Protein 7WCF (pdb70)

Sequence (318 aa):
NLYFQSNAMKHCPITYEKISDQENYSQRGLHLLSPQLKNLSPLDLSADEQRQEAIARVGKMVQGVQKKLSAKLKIKEGCFEIVDQYGQYILKPQSDIYPELPENEAITMTLAKTIGLEVPVHGLVYSKDNSLTYFIKRFDRIGHNKKLALEDFAQLSGEDRHTKYKSSMEKVIAVIEQFCTFPKIEFVKLFKLTLFNFLVGNEEMHLKNFSLITKDRKISISPAYDLLNSTIAQKNTKEELALPLKGKKNNLTKSDFLKYFAIEKLGLNQNVIDGIVQEFHQVIPKWQELIGFSFLSQEMQEKYLELLEQRCKRLNFF

Organism: Legionella pneumophila subsp. pneumophila (strain Philadelphia 1 / ATCC 33152 / DSM 7513) (NCBI:txid272624)

InterPro domains:
  IPR012893 HipA-like, C-terminal [PF07804] (53-277)
  IPR052028 HipA Serine/Threonine-Protein Kinase [PTHR37419] (45-301)

B-factor: mean 23.93, std 8.34, range [12.13, 59.42]

Radius of gyration: 19.64 Å; Cα contacts (8 Å, |Δi|>4): 550; chains: 1; bounding box: 42×46×51 Å

CATH classification: 1.10.1070.20

Solvent-accessible surface area: 15778 Å² total

Structure (mmCIF, N/CA/C/O backbone):
data_7WCF
#
_entry.id   7WCF
#
_cell.length_a   39.989
_cell.length_b   85.403
_cell.length_c   92.557
_cell.angle_alpha   90.000
_cell.angle_beta   90.000
_cell.angle_gamma   90.000
#
_symmetry.space_group_name_H-M   'P 21 21 21'
#
loop_
_entity.id
_entity.type
_entity.pdbx_description
1 polymer 'HipA_C domain-containing protein'
2 non-polymer 'PHOSPHOMETHYLPHOSPHONIC ACID ADENYLATE ESTER'
3 non-polymer 'MAGNESIUM ION'
4 water water
#
loop_
_atom_site.group_PDB
_atom_site.id
_atom_site.type_symbol
_atom_site.label_atom_id
_atom_site.label_alt_id
_atom_site.label_comp_id
_atom_site.label_asym_id
_atom_site.label_entity_id
_atom_site.label_seq_id
_atom_site.pdbx_PDB_ins_code
_atom_site.Cartn_x
_atom_site.Cartn_y
_atom_site.Cartn_z
_atom_site.occupancy
_atom_site.B_iso_or_equiv
_atom_site.auth_seq_id
_atom_site.auth_comp_id
_atom_site.auth_asym_id
_atom_site.auth_atom_id
_atom_site.pdbx_PDB_model_num
ATOM 1 N N . ASN A 1 1 ? 31.478 9.020 -39.082 1.00 49.91 -7 ASN A N 1
ATOM 2 C CA . ASN A 1 1 ? 31.045 9.235 -37.705 1.00 47.69 -7 ASN A CA 1
ATOM 3 C C . ASN A 1 1 ? 29.771 10.074 -37.644 1.00 43.97 -7 ASN A C 1
ATOM 4 O O . ASN A 1 1 ? 29.168 10.229 -36.580 1.00 41.38 -7 ASN A O 1
ATOM 9 N N . LEU A 1 2 ? 29.360 10.624 -38.790 1.00 37.46 -6 LEU A N 1
ATOM 10 C CA . LEU A 1 2 ? 28.181 11.480 -38.853 1.00 35.08 -6 LEU A CA 1
ATOM 11 C C . LEU A 1 2 ? 26.949 10.779 -39.404 1.00 34.02 -6 LEU A C 1
ATOM 12 O O . LEU A 1 2 ? 25.836 11.280 -39.203 1.00 29.56 -6 LEU A O 1
ATOM 17 N N . TYR A 1 3 ? 27.128 9.656 -40.107 1.00 36.16 -5 TYR A N 1
ATOM 18 C CA . TYR A 1 3 ? 26.021 8.792 -40.548 1.00 34.89 -5 TYR A CA 1
ATOM 19 C C . TYR A 1 3 ? 24.961 9.547 -41.348 1.00 35.35 -5 TYR A C 1
ATOM 20 O O . TYR A 1 3 ? 23.761 9.340 -41.169 1.00 36.08 -5 TYR A O 1
ATOM 29 N N . PHE A 1 4 ? 25.406 10.424 -42.245 1.00 31.35 -4 PHE A N 1
ATOM 30 C CA . PHE A 1 4 ? 24.503 11.216 -43.073 1.00 34.49 -4 PHE A CA 1
ATOM 31 C C . PHE A 1 4 ? 24.321 10.623 -44.467 1.00 33.61 -4 PHE A C 1
ATOM 32 O O . PHE A 1 4 ? 23.187 10.481 -44.933 1.00 30.17 -4 PHE A O 1
ATOM 40 N N . GLN A 1 5 ? 25.415 10.281 -45.154 1.00 29.90 -3 GLN A N 1
ATOM 41 C CA . GLN A 1 5 ? 25.320 9.585 -46.436 1.00 32.07 -3 GLN A CA 1
ATOM 42 C C . GLN A 1 5 ? 25.980 8.213 -46.384 1.00 31.72 -3 GLN A C 1
ATOM 43 O O . GLN A 1 5 ? 26.755 7.840 -47.274 1.00 31.28 -3 GLN A O 1
ATOM 49 N N . SER A 1 6 ? 25.663 7.458 -45.335 1.00 31.55 -2 SER A N 1
ATOM 50 C CA . SER A 1 6 ? 26.148 6.097 -45.163 1.00 30.99 -2 SER A CA 1
ATOM 51 C C . SER A 1 6 ? 25.290 5.433 -44.095 1.00 30.90 -2 SER A C 1
ATOM 52 O O . SER A 1 6 ? 24.569 6.127 -43.367 1.00 29.47 -2 SER A O 1
ATOM 55 N N . ASN A 1 7 ? 25.350 4.100 -44.006 1.00 30.52 -1 ASN A N 1
ATOM 56 C CA . ASN A 1 7 ? 24.527 3.340 -43.066 1.00 32.62 -1 ASN A CA 1
ATOM 57 C C . ASN A 1 7 ? 24.599 3.932 -41.667 1.00 33.17 -1 ASN A C 1
ATOM 58 O O . ASN A 1 7 ? 25.677 4.280 -41.175 1.00 29.99 -1 ASN A O 1
ATOM 63 N N . ALA A 1 8 ? 23.438 4.031 -41.023 1.00 28.53 0 ALA A N 1
ATOM 64 C CA . ALA A 1 8 ? 23.416 4.404 -39.621 1.00 30.22 0 ALA A CA 1
ATOM 65 C C . ALA A 1 8 ? 24.188 3.370 -38.809 1.00 29.00 0 ALA A C 1
ATOM 66 O O . ALA A 1 8 ? 24.411 2.236 -39.246 1.00 27.27 0 ALA A O 1
ATOM 68 N N . MET A 1 9 ? 24.615 3.789 -37.622 1.00 27.46 1 MET A N 1
ATOM 69 C CA . MET A 1 9 ? 25.313 2.896 -36.708 1.00 26.78 1 MET A CA 1
ATOM 70 C C . MET A 1 9 ? 24.514 1.612 -36.507 1.00 25.48 1 MET A C 1
ATOM 71 O O . MET A 1 9 ? 23.315 1.647 -36.214 1.00 24.65 1 MET A O 1
ATOM 76 N N . LYS A 1 10 ? 25.177 0.478 -36.702 1.00 21.49 2 LYS A N 1
ATOM 77 C CA . LYS A 1 10 ? 24.524 -0.817 -36.565 1.00 22.66 2 LYS A CA 1
ATOM 78 C C . LYS A 1 10 ? 24.734 -1.369 -35.169 1.00 21.76 2 LYS A C 1
ATOM 79 O O . LYS A 1 10 ? 25.766 -1.134 -34.540 1.00 20.84 2 LYS A O 1
ATOM 85 N N . HIS A 1 11 ? 23.748 -2.128 -34.698 1.00 19.12 3 HIS A N 1
ATOM 86 C CA . HIS A 1 11 ? 23.786 -2.729 -33.376 1.00 18.65 3 HIS A CA 1
ATOM 87 C C . HIS A 1 11 ? 23.624 -4.245 -33.446 1.00 17.43 3 HIS A C 1
ATOM 88 O O . HIS A 1 11 ? 22.927 -4.782 -34.309 1.00 18.71 3 HIS A O 1
ATOM 95 N N . CYS A 1 12 ? 24.271 -4.933 -32.508 1.00 18.75 4 CYS A N 1
ATOM 96 C CA . CYS A 1 12 ? 24.280 -6.397 -32.522 1.00 17.02 4 CYS A CA 1
ATOM 97 C C . CYS A 1 12 ? 22.913 -6.965 -32.136 1.00 15.31 4 CYS A C 1
ATOM 98 O O . CYS A 1 12 ? 22.337 -6.549 -31.125 1.00 15.93 4 CYS A O 1
ATOM 101 N N . PRO A 1 13 ? 22.381 -7.939 -32.885 1.00 15.22 5 PRO A N 1
ATOM 102 C CA . PRO A 1 13 ? 21.093 -8.555 -32.510 1.00 15.97 5 PRO A CA 1
ATOM 103 C C . PRO A 1 13 ? 21.137 -9.402 -31.244 1.00 17.00 5 PRO A C 1
ATOM 104 O O . PRO A 1 13 ? 20.090 -9.958 -30.866 1.00 17.41 5 PRO A O 1
ATOM 108 N N . ILE A 1 14 ? 22.287 -9.532 -30.583 1.00 15.91 6 ILE A N 1
ATOM 109 C CA . ILE A 1 14 ? 22.402 -10.212 -29.301 1.00 15.82 6 ILE A CA 1
ATOM 110 C C . ILE A 1 14 ? 22.680 -9.232 -28.172 1.00 17.81 6 ILE A C 1
ATOM 111 O O . ILE A 1 14 ? 21.950 -9.199 -27.182 1.00 19.61 6 ILE A O 1
ATOM 116 N N . THR A 1 15 ? 23.726 -8.408 -28.307 1.00 16.78 7 THR A N 1
ATOM 117 C CA . THR A 1 15 ? 24.103 -7.512 -27.215 1.00 17.25 7 THR A CA 1
ATOM 118 C C . THR A 1 15 ? 23.691 -6.061 -27.413 1.00 17.94 7 THR A C 1
ATOM 119 O O . THR A 1 15 ? 23.823 -5.281 -26.469 1.00 18.75 7 THR A O 1
ATOM 123 N N . TYR A 1 16 ? 23.256 -5.665 -28.611 1.00 17.08 8 TYR A N 1
ATOM 124 C CA . TYR A 1 16 ? 22.942 -4.274 -28.961 1.00 16.51 8 TYR A CA 1
ATOM 125 C C . TYR A 1 16 ? 24.158 -3.349 -28.999 1.00 18.87 8 TYR A C 1
ATOM 126 O O . TYR A 1 16 ? 23.994 -2.132 -29.153 1.00 19.98 8 TYR A O 1
ATOM 135 N N . GLU A 1 17 ? 25.372 -3.882 -28.896 1.00 18.06 9 GLU A N 1
ATOM 136 C CA . GLU A 1 17 ? 26.537 -3.018 -29.000 1.00 17.75 9 GLU A CA 1
ATOM 137 C C . GLU A 1 17 ? 26.794 -2.658 -30.463 1.00 18.71 9 GLU A C 1
ATOM 138 O O . GLU A 1 17 ? 26.291 -3.296 -31.390 1.00 17.37 9 GLU A O 1
ATOM 144 N N . LYS A 1 18 ? 27.620 -1.636 -30.658 1.00 17.71 10 LYS A N 1
ATOM 145 C CA . LYS A 1 18 ? 27.949 -1.181 -32.003 1.00 20.18 10 LYS A CA 1
ATOM 146 C C . LYS A 1 18 ? 28.730 -2.256 -32.762 1.00 20.03 10 LYS A C 1
ATOM 147 O O . LYS A 1 18 ? 29.679 -2.845 -32.230 1.00 18.99 10 LYS A O 1
ATOM 153 N N . ILE A 1 19 ? 28.313 -2.533 -34.002 1.00 18.77 11 ILE A N 1
ATOM 154 C CA . ILE A 1 19 ? 29.017 -3.443 -34.899 1.00 18.67 11 ILE A CA 1
ATOM 155 C C . ILE A 1 19 ? 29.250 -2.760 -36.241 1.00 21.22 11 ILE A C 1
ATOM 156 O O . ILE A 1 19 ? 28.620 -1.754 -36.571 1.00 20.96 11 ILE A O 1
ATOM 161 N N . SER A 1 20 ? 30.166 -3.332 -37.016 1.00 21.67 12 SER A N 1
ATOM 162 C CA . SER A 1 20 ? 30.542 -2.756 -38.296 1.00 20.96 12 SER A CA 1
ATOM 163 C C . SER A 1 20 ? 29.627 -3.267 -39.410 1.00 25.68 12 SER A C 1
ATOM 164 O O . SER A 1 20 ? 28.849 -4.206 -39.235 1.00 23.81 12 SER A O 1
ATOM 167 N N . ASP A 1 21 ? 29.739 -2.632 -40.582 1.00 28.60 13 ASP A N 1
ATOM 168 C CA . ASP A 1 21 ? 28.900 -3.011 -41.715 1.00 31.07 13 ASP A CA 1
ATOM 169 C C . ASP A 1 21 ? 29.161 -4.444 -42.159 1.00 29.52 13 ASP A C 1
ATOM 170 O O . ASP A 1 21 ? 28.252 -5.115 -42.660 1.00 33.83 13 ASP A O 1
ATOM 175 N N . GLN A 1 22 ? 30.386 -4.933 -41.978 1.00 28.99 14 GLN A N 1
ATOM 176 C CA . GLN A 1 22 ? 30.742 -6.280 -42.400 1.00 31.28 14 GLN A CA 1
ATOM 177 C C . GLN A 1 22 ? 30.350 -7.350 -41.388 1.00 30.23 14 GLN A C 1
ATOM 178 O O . GLN A 1 22 ? 30.485 -8.541 -41.686 1.00 34.07 14 GLN A O 1
ATOM 184 N N . GLU A 1 23 ? 29.870 -6.964 -40.211 1.00 27.06 15 GLU A N 1
ATOM 185 C CA . GLU A 1 23 ? 29.471 -7.912 -39.181 1.00 25.94 15 GLU A CA 1
ATOM 186 C C . GLU A 1 23 ? 27.955 -8.038 -39.149 1.00 22.96 15 GLU A C 1
ATOM 187 O O . GLU A 1 23 ? 27.231 -7.055 -39.350 1.00 24.94 15 GLU A O 1
ATOM 193 N N . ASN A 1 24 ? 27.482 -9.251 -38.875 1.00 23.56 16 ASN A N 1
ATOM 194 C CA . ASN A 1 24 ? 26.077 -9.462 -38.565 1.00 23.38 16 ASN A CA 1
ATOM 195 C C . ASN A 1 24 ? 25.815 -9.549 -37.070 1.00 20.69 16 ASN A C 1
ATOM 196 O O . ASN A 1 24 ? 24.717 -9.194 -36.626 1.00 20.99 16 ASN A O 1
ATOM 201 N N . TYR A 1 25 ? 26.799 -10.006 -36.298 1.00 20.62 17 TYR A N 1
ATOM 202 C CA . TYR A 1 25 ? 26.721 -10.082 -34.846 1.00 17.68 17 TYR A CA 1
ATOM 203 C C . TYR A 1 25 ? 28.062 -9.654 -34.274 1.00 20.18 17 TYR A C 1
ATOM 204 O O . TYR A 1 25 ? 29.098 -9.754 -34.937 1.00 20.84 17 TYR A O 1
ATOM 213 N N . SER A 1 26 ? 28.040 -9.193 -33.026 1.00 17.43 18 SER A N 1
ATOM 214 C CA . SER A 1 26 ? 29.269 -8.884 -32.309 1.00 17.83 18 SER A CA 1
ATOM 215 C C . SER A 1 26 ? 29.944 -10.167 -31.846 1.00 18.37 18 SER A C 1
ATOM 216 O O . SER A 1 26 ? 29.294 -11.184 -31.600 1.00 18.42 18 SER A O 1
ATOM 219 N N . GLN A 1 27 ? 31.270 -10.114 -31.728 1.00 19.50 19 GLN A N 1
ATOM 220 C CA . GLN A 1 27 ? 31.982 -11.264 -31.185 1.00 19.09 19 GLN A CA 1
ATOM 221 C C . GLN A 1 27 ? 31.518 -11.563 -29.766 1.00 18.59 19 GLN A C 1
ATOM 222 O O . GLN A 1 27 ? 31.346 -12.731 -29.391 1.00 19.10 19 GLN A O 1
ATOM 228 N N . ARG A 1 28 ? 31.299 -10.522 -28.965 1.00 17.32 20 ARG A N 1
ATOM 229 C CA . ARG A 1 28 ? 30.840 -10.734 -27.596 1.00 20.84 20 ARG A CA 1
ATOM 230 C C . ARG A 1 28 ? 29.506 -11.471 -27.581 1.00 19.27 20 ARG A C 1
ATOM 231 O O . ARG A 1 28 ? 29.304 -12.397 -26.784 1.00 19.09 20 ARG A O 1
ATOM 239 N N . GLY A 1 29 ? 28.588 -11.089 -28.470 1.00 17.71 21 GLY A N 1
ATOM 240 C CA . GLY A 1 29 ? 27.297 -11.760 -28.514 1.00 17.70 21 GLY A CA 1
ATOM 241 C C . GLY A 1 29 ? 27.401 -13.200 -28.972 1.00 18.09 21 GLY A C 1
ATOM 242 O O . GLY A 1 29 ? 26.790 -14.094 -28.378 1.00 19.59 21 GLY A O 1
ATOM 243 N N . LEU A 1 30 ? 28.183 -13.452 -30.025 1.00 18.43 22 LEU A N 1
ATOM 244 C CA . LEU A 1 30 ? 28.371 -14.823 -30.487 1.00 18.49 22 LEU A CA 1
ATOM 245 C C . LEU A 1 30 ? 28.962 -15.695 -29.386 1.00 19.18 22 LEU A C 1
ATOM 246 O O . LEU A 1 30 ? 28.591 -16.865 -29.239 1.00 19.92 22 LEU A O 1
ATOM 251 N N . HIS A 1 31 ? 29.873 -15.139 -28.591 1.00 19.04 23 HIS A N 1
ATOM 252 C CA . HIS A 1 31 ? 30.534 -15.930 -27.566 1.00 21.05 23 HIS A CA 1
ATOM 253 C C . HIS A 1 31 ? 29.657 -16.183 -26.350 1.00 22.72 23 HIS A C 1
ATOM 254 O O . HIS A 1 31 ? 29.984 -17.068 -25.548 1.00 22.03 23 HIS A O 1
ATOM 261 N N . LEU A 1 32 ? 28.557 -15.437 -26.188 1.00 20.50 24 LEU A N 1
ATOM 262 C CA . LEU A 1 32 ? 27.566 -15.812 -25.183 1.00 20.27 24 LEU A CA 1
ATOM 263 C C . LEU A 1 32 ? 26.930 -17.151 -25.513 1.00 20.94 24 LEU A C 1
ATOM 264 O O . LEU A 1 32 ? 26.515 -17.883 -24.608 1.00 22.61 24 LEU A O 1
ATOM 269 N N . LEU A 1 33 ? 26.829 -17.483 -26.795 1.00 20.23 25 LEU A N 1
ATOM 270 C CA . LEU A 1 33 ? 26.306 -18.789 -27.176 1.00 22.85 25 LEU A CA 1
ATOM 271 C C . LEU A 1 33 ? 27.370 -19.867 -27.007 1.00 24.00 25 LEU A C 1
ATOM 272 O O . LEU A 1 33 ? 27.117 -20.899 -26.372 1.00 24.34 25 LEU A O 1
ATOM 277 N N . SER A 1 34 ? 28.576 -19.631 -27.550 1.00 22.72 26 SER A N 1
ATOM 278 C CA . SER A 1 34 ? 29.694 -20.540 -27.341 1.00 24.77 26 SER A CA 1
ATOM 279 C C . SER A 1 34 ? 30.976 -19.776 -27.610 1.00 25.74 26 SER A C 1
ATOM 280 O O . SER A 1 34 ? 31.039 -19.032 -28.598 1.00 23.43 26 SER A O 1
ATOM 283 N N . PRO A 1 35 ? 32.013 -19.944 -26.782 1.00 24.64 27 PRO A N 1
ATOM 284 C CA . PRO A 1 35 ? 33.314 -19.326 -27.097 1.00 28.81 27 PRO A CA 1
ATOM 285 C C . PRO A 1 35 ? 33.867 -19.686 -28.473 1.00 27.33 27 PRO A C 1
ATOM 286 O O . PRO A 1 35 ? 34.677 -18.921 -29.014 1.00 26.73 27 PRO A O 1
ATOM 290 N N . GLN A 1 36 ? 33.464 -20.812 -29.063 1.00 26.10 28 GLN A N 1
ATOM 291 C CA . GLN A 1 36 ? 33.973 -21.221 -30.365 1.00 28.58 28 GLN A CA 1
ATOM 292 C C . GLN A 1 36 ? 33.020 -20.906 -31.513 1.00 29.23 28 GLN A C 1
ATOM 293 O O . GLN A 1 36 ? 33.305 -21.269 -32.659 1.00 29.15 28 GLN A O 1
ATOM 299 N N . LEU A 1 37 ? 31.903 -20.237 -31.244 1.00 26.12 29 LEU A N 1
ATOM 300 C CA . LEU A 1 37 ? 30.978 -19.870 -32.313 1.00 27.31 29 LEU A CA 1
ATOM 301 C C . LEU A 1 37 ? 31.577 -18.740 -33.140 1.00 25.71 29 LEU A C 1
ATOM 302 O O . LEU A 1 37 ? 31.890 -17.674 -32.604 1.00 27.25 29 LEU A O 1
ATOM 307 N N . LYS A 1 38 ? 31.723 -18.967 -34.443 1.00 30.95 30 LYS A N 1
ATOM 308 C CA . LYS A 1 38 ? 32.308 -17.972 -35.336 1.00 33.58 30 LYS A CA 1
ATOM 309 C C . LYS A 1 38 ? 31.272 -17.071 -35.980 1.00 33.54 30 LYS A C 1
ATOM 310 O O . LYS A 1 38 ? 31.581 -15.919 -36.307 1.00 33.16 30 LYS A O 1
ATOM 316 N N . ASN A 1 39 ? 30.066 -17.580 -36.195 1.00 31.41 31 ASN A N 1
ATOM 317 C CA . ASN A 1 39 ? 29.017 -16.853 -36.888 1.00 33.39 31 ASN A CA 1
ATOM 318 C C . ASN A 1 39 ? 27.715 -17.578 -36.607 1.00 31.77 31 ASN A C 1
ATOM 319 O O . ASN A 1 39 ? 27.706 -18.682 -36.061 1.00 31.10 31 ASN A O 1
ATOM 324 N N . LEU A 1 40 ? 26.612 -16.936 -36.973 1.00 28.95 32 LEU A N 1
ATOM 325 C CA . LEU A 1 40 ? 25.278 -17.513 -36.841 1.00 28.18 32 LEU A CA 1
ATOM 326 C C . LEU A 1 40 ? 24.592 -17.339 -38.190 1.00 31.33 32 LEU A C 1
ATOM 327 O O . LEU A 1 40 ? 24.168 -16.230 -38.532 1.00 30.55 32 LEU A O 1
ATOM 332 N N . SER A 1 41 ? 24.490 -18.427 -38.950 1.00 26.38 33 SER A N 1
ATOM 333 C CA . SER A 1 41 ? 23.861 -18.378 -40.258 1.00 27.42 33 SER A CA 1
ATOM 334 C C . SER A 1 41 ? 22.355 -18.163 -40.112 1.00 27.64 33 SER A C 1
ATOM 335 O O . SER A 1 41 ? 21.758 -18.566 -39.112 1.00 24.47 33 SER A O 1
ATOM 338 N N . PRO A 1 42 ? 21.715 -17.532 -41.096 1.00 25.09 34 PRO A N 1
ATOM 339 C CA . PRO A 1 42 ? 20.257 -17.374 -41.033 1.00 24.76 34 PRO A CA 1
ATOM 340 C C . PRO A 1 42 ? 19.550 -18.721 -41.062 1.00 26.13 34 PRO A C 1
ATOM 341 O O . PRO A 1 42 ? 20.033 -19.692 -41.646 1.00 25.24 34 PRO A O 1
ATOM 345 N N . LEU A 1 43 ? 18.384 -18.769 -40.422 1.00 25.22 35 LEU A N 1
ATOM 346 C CA . LEU A 1 43 ? 17.543 -19.954 -40.507 1.00 24.02 35 LEU A CA 1
ATOM 347 C C . LEU A 1 43 ? 17.101 -20.151 -41.953 1.00 27.20 35 LEU A C 1
ATOM 348 O O . LEU A 1 43 ? 16.733 -19.191 -42.634 1.00 28.34 35 LEU A O 1
ATOM 353 N N . ASP A 1 44 ? 17.143 -21.398 -42.426 1.00 30.21 36 ASP A N 1
ATOM 354 C CA . ASP A 1 44 ? 16.825 -21.668 -43.825 1.00 32.25 36 ASP A CA 1
ATOM 355 C C . ASP A 1 44 ? 15.329 -21.869 -44.033 1.00 32.99 36 ASP A C 1
ATOM 356 O O . ASP A 1 44 ? 14.909 -22.638 -44.904 1.00 35.19 36 ASP A O 1
ATOM 361 N N . LEU A 1 45 ? 14.520 -21.177 -43.237 1.00 28.11 37 LEU A N 1
ATOM 362 C CA . LEU A 1 45 ? 13.074 -21.255 -43.324 1.00 26.82 37 LEU A CA 1
ATOM 363 C C . LEU A 1 45 ? 12.538 -19.843 -43.210 1.00 26.26 37 LEU A C 1
ATOM 364 O O . LEU A 1 45 ? 13.084 -19.032 -42.456 1.00 24.71 37 LEU A O 1
ATOM 369 N N . SER A 1 46 ? 11.487 -19.547 -43.967 1.00 24.76 38 SER A N 1
ATOM 370 C CA . SER A 1 46 ? 10.797 -18.283 -43.805 1.00 25.98 38 SER A CA 1
ATOM 371 C C . SER A 1 46 ? 10.005 -18.305 -42.499 1.00 23.70 38 SER A C 1
ATOM 372 O O . SER A 1 46 ? 9.848 -19.349 -41.859 1.00 23.33 38 SER A O 1
ATOM 375 N N . ALA A 1 47 ? 9.499 -17.131 -42.105 1.00 23.60 39 ALA A N 1
ATOM 376 C CA . ALA A 1 47 ? 8.661 -17.063 -40.912 1.00 23.72 39 ALA A CA 1
ATOM 377 C C . ALA A 1 47 ? 7.462 -17.995 -41.031 1.00 24.86 39 ALA A C 1
ATOM 378 O O . ALA A 1 47 ? 7.127 -18.720 -40.085 1.00 23.49 39 ALA A O 1
ATOM 380 N N . ASP A 1 48 ? 6.799 -17.993 -42.192 1.00 25.27 40 ASP A N 1
ATOM 381 C CA . ASP A 1 48 ? 5.646 -18.863 -42.378 1.00 26.80 40 ASP A CA 1
ATOM 382 C C . ASP A 1 48 ? 6.041 -20.331 -42.265 1.00 25.45 40 ASP A C 1
ATOM 383 O O . ASP A 1 48 ? 5.319 -21.132 -41.655 1.00 25.04 40 ASP A O 1
ATOM 388 N N . GLU A 1 49 ? 7.196 -20.699 -42.832 1.00 25.49 41 GLU A N 1
ATOM 389 C CA . GLU A 1 49 ? 7.660 -22.080 -42.742 1.00 23.07 41 GLU A CA 1
ATOM 390 C C . GLU A 1 49 ? 8.014 -22.457 -41.307 1.00 24.69 41 GLU A C 1
ATOM 391 O O . GLU A 1 49 ? 7.805 -23.602 -40.892 1.00 22.22 41 GLU A O 1
ATOM 397 N N . GLN A 1 50 ? 8.551 -21.511 -40.534 1.00 22.47 42 GLN A N 1
ATOM 398 C CA . GLN A 1 50 ? 8.847 -21.809 -39.136 1.00 22.61 42 GLN A CA 1
ATOM 399 C C . GLN A 1 50 ? 7.567 -22.049 -38.350 1.00 21.25 42 GLN A C 1
ATOM 400 O O . GLN A 1 50 ? 7.508 -22.950 -37.505 1.00 20.63 42 GLN A O 1
ATOM 406 N N . ARG A 1 51 ? 6.531 -21.260 -38.627 1.00 21.36 43 ARG A N 1
ATOM 407 C CA . ARG A 1 51 ? 5.258 -21.440 -37.943 1.00 22.71 43 ARG A CA 1
ATOM 408 C C . ARG A 1 51 ? 4.623 -22.774 -38.309 1.00 23.43 43 ARG A C 1
ATOM 409 O O . ARG A 1 51 ? 4.018 -23.432 -37.457 1.00 22.34 43 ARG A O 1
ATOM 417 N N . GLN A 1 52 ? 4.753 -23.191 -39.574 1.00 24.28 44 GLN A N 1
ATOM 418 C CA . GLN A 1 52 ? 4.214 -24.484 -39.982 1.00 24.39 44 GLN A CA 1
ATOM 419 C C . GLN A 1 52 ? 4.956 -25.631 -39.317 1.00 24.68 44 GLN A C 1
ATOM 420 O O . GLN A 1 52 ? 4.337 -26.620 -38.909 1.00 24.95 44 GLN A O 1
ATOM 426 N N . GLU A 1 53 ? 6.284 -25.528 -39.212 1.00 25.18 45 GLU A N 1
ATOM 427 C CA . GLU A 1 53 ? 7.046 -26.547 -38.499 1.00 24.76 45 GLU A CA 1
ATOM 428 C C . GLU A 1 53 ? 6.667 -26.593 -37.026 1.00 22.61 45 GLU A C 1
ATOM 429 O O . GLU A 1 53 ? 6.602 -27.673 -36.434 1.00 23.51 45 GLU A O 1
ATOM 435 N N . ALA A 1 54 ? 6.423 -25.428 -36.422 1.00 21.07 46 ALA A N 1
ATOM 436 C CA . ALA A 1 54 ? 5.972 -25.391 -35.032 1.00 22.20 46 ALA A CA 1
ATOM 437 C C . ALA A 1 54 ? 4.682 -26.179 -34.852 1.00 24.61 46 ALA A C 1
ATOM 438 O O . ALA A 1 54 ? 4.549 -26.962 -33.904 1.00 24.36 46 ALA A O 1
ATOM 440 N N . ILE A 1 55 ? 3.720 -25.985 -35.759 1.00 24.17 47 ILE A N 1
ATOM 441 C CA . ILE A 1 55 ? 2.454 -26.712 -35.677 1.00 25.85 47 ILE A CA 1
ATOM 442 C C . ILE A 1 55 ? 2.685 -28.211 -35.822 1.00 27.46 47 ILE A C 1
ATOM 443 O O . ILE A 1 55 ? 2.108 -29.020 -35.083 1.00 28.58 47 ILE A O 1
ATOM 448 N N . ALA A 1 56 ? 3.560 -28.603 -36.754 1.00 27.62 48 ALA A N 1
ATOM 449 C CA . ALA A 1 56 ? 3.797 -30.020 -37.004 1.00 28.54 48 ALA A CA 1
ATOM 450 C C . ALA A 1 56 ? 4.496 -30.706 -35.836 1.00 28.66 48 ALA A C 1
ATOM 451 O O . ALA A 1 56 ? 4.291 -31.904 -35.615 1.00 29.68 48 ALA A O 1
ATOM 453 N N . ARG A 1 57 ? 5.312 -29.976 -35.075 1.00 25.73 49 ARG A N 1
ATOM 454 C CA . ARG A 1 57 ? 6.181 -30.599 -34.084 1.00 25.52 49 ARG A CA 1
ATOM 455 C C . ARG A 1 57 ? 5.697 -30.457 -32.647 1.00 26.03 49 ARG A C 1
ATOM 456 O O . ARG A 1 57 ? 6.279 -31.096 -31.764 1.00 26.45 49 ARG A O 1
ATOM 464 N N . VAL A 1 58 ? 4.646 -29.668 -32.401 1.00 25.72 50 VAL A N 1
ATOM 465 C CA . VAL A 1 58 ? 4.251 -29.307 -31.036 1.00 27.30 50 VAL A CA 1
ATOM 466 C C . VAL A 1 58 ? 4.056 -30.538 -30.154 1.00 29.08 50 VAL A C 1
ATOM 467 O O . VAL A 1 58 ? 4.529 -30.585 -29.010 1.00 27.96 50 VAL A O 1
ATOM 471 N N . GLY A 1 59 ? 3.382 -31.566 -30.674 1.00 30.92 51 GLY A N 1
ATOM 472 C CA . GLY A 1 59 ? 3.101 -32.739 -29.867 1.00 28.58 51 GLY A CA 1
ATOM 473 C C . GLY A 1 59 ? 4.317 -33.572 -29.526 1.00 28.87 51 GLY A C 1
ATOM 474 O O . GLY A 1 59 ? 4.235 -34.428 -28.638 1.00 29.53 51 GLY A O 1
ATOM 475 N N . LYS A 1 60 ? 5.438 -33.349 -30.208 1.00 25.21 52 LYS A N 1
ATOM 476 C CA . LYS A 1 60 ? 6.663 -34.101 -29.983 1.00 25.61 52 LYS A CA 1
ATOM 477 C C . LYS A 1 60 ? 7.662 -33.348 -29.119 1.00 25.06 52 LYS A C 1
ATOM 478 O O . LYS A 1 60 ? 8.719 -33.893 -28.793 1.00 25.60 52 LYS A O 1
ATOM 484 N N . MET A 1 61 ? 7.357 -32.112 -28.752 1.00 24.93 53 MET A N 1
ATOM 485 C CA . MET A 1 61 ? 8.322 -31.272 -28.058 1.00 22.77 53 MET A CA 1
ATOM 486 C C . MET A 1 61 ? 8.099 -31.298 -26.555 1.00 23.56 53 MET A C 1
ATOM 487 O O . MET A 1 61 ? 7.030 -31.682 -26.080 1.00 26.97 53 MET A O 1
ATOM 502 N N . VAL A 1 63 ? 8.529 -28.548 -24.634 1.00 20.19 55 VAL A N 1
ATOM 503 C CA . VAL A 1 63 ? 8.083 -27.209 -24.227 1.00 21.28 55 VAL A CA 1
ATOM 504 C C . VAL A 1 63 ? 6.834 -26.857 -25.021 1.00 20.55 55 VAL A C 1
ATOM 505 O O . VAL A 1 63 ? 6.754 -27.149 -26.213 1.00 22.33 55 VAL A O 1
ATOM 509 N N . GLN A 1 64 ? 5.859 -26.232 -24.362 1.00 21.52 56 GLN A N 1
ATOM 510 C CA . GLN A 1 64 ? 4.576 -25.915 -24.976 1.00 24.20 56 GLN A CA 1
ATOM 511 C C . GLN A 1 64 ? 4.066 -24.583 -24.446 1.00 21.40 56 GLN A C 1
ATOM 512 O O . GLN A 1 64 ? 4.343 -24.204 -23.308 1.00 22.04 56 GLN A O 1
ATOM 518 N N . GLY A 1 65 ? 3.288 -23.896 -25.272 1.00 21.00 57 GLY A N 1
ATOM 519 C CA . GLY A 1 65 ? 2.630 -22.670 -24.861 1.00 21.65 57 GLY A CA 1
ATOM 520 C C . GLY A 1 65 ? 1.720 -22.193 -25.972 1.00 20.23 57 GLY A C 1
ATOM 521 O O . GLY A 1 65 ? 1.460 -22.920 -26.934 1.00 21.78 57 GLY A O 1
ATOM 522 N N . VAL A 1 66 ? 1.247 -20.955 -25.842 1.00 19.17 58 VAL A N 1
ATOM 523 C CA . VAL A 1 66 ? 0.269 -20.434 -26.797 1.00 22.52 58 VAL A CA 1
ATOM 524 C C . VAL A 1 66 ? 0.922 -20.038 -28.118 1.00 23.93 58 VAL A C 1
ATOM 525 O O . VAL A 1 66 ? 0.343 -20.256 -29.190 1.00 23.16 58 VAL A O 1
ATOM 529 N N . GLN A 1 67 ? 2.108 -19.423 -28.074 1.00 19.58 59 GLN A N 1
ATOM 530 C CA . GLN A 1 67 ? 2.739 -18.902 -29.279 1.00 20.83 59 GLN A CA 1
ATOM 531 C C . GLN A 1 67 ? 3.506 -19.999 -30.013 1.00 19.18 59 GLN A C 1
ATOM 532 O O . GLN A 1 67 ? 3.778 -21.079 -29.480 1.00 20.60 59 GLN A O 1
ATOM 538 N N . LYS A 1 68 ? 3.857 -19.705 -31.261 1.00 20.48 60 LYS A N 1
ATOM 539 C CA . LYS A 1 68 ? 4.576 -20.677 -32.070 1.00 20.17 60 LYS A CA 1
ATOM 540 C C . LYS A 1 68 ? 6.019 -20.745 -31.606 1.00 17.51 60 LYS A C 1
ATOM 541 O O . LYS A 1 68 ? 6.673 -19.708 -31.439 1.00 19.52 60 LYS A O 1
ATOM 547 N N . LYS A 1 69 ? 6.520 -21.962 -31.404 1.00 17.13 61 LYS A N 1
ATOM 548 C CA . LYS A 1 69 ? 7.909 -22.123 -31.004 1.00 16.77 61 LYS A CA 1
ATOM 549 C C . LYS A 1 69 ? 8.496 -23.387 -31.611 1.00 17.91 61 LYS A C 1
ATOM 550 O O . LYS A 1 69 ? 7.780 -24.341 -31.934 1.00 19.45 61 LYS A O 1
ATOM 556 N N . LEU A 1 70 ? 9.818 -23.390 -31.728 1.00 16.13 62 LEU A N 1
ATOM 557 C CA . LEU A 1 70 ? 10.578 -24.555 -32.144 1.00 17.66 62 LEU A CA 1
ATOM 558 C C . LEU A 1 70 ? 11.664 -24.843 -31.119 1.00 16.65 62 LEU A C 1
ATOM 559 O O . LEU A 1 70 ? 12.146 -23.938 -30.435 1.00 17.76 62 LEU A O 1
ATOM 564 N N . SER A 1 71 ? 12.046 -26.111 -31.006 1.00 17.21 63 SER A N 1
ATOM 565 C CA . SER A 1 71 ? 13.233 -26.489 -30.258 1.00 15.94 63 SER A CA 1
ATOM 566 C C . SER A 1 71 ? 14.409 -26.597 -31.215 1.00 17.69 63 SER A C 1
ATOM 567 O O . SER A 1 71 ? 14.247 -26.974 -32.380 1.00 18.21 63 SER A O 1
ATOM 570 N N . ALA A 1 72 ? 15.600 -26.272 -30.718 1.00 16.64 64 ALA A N 1
ATOM 571 C CA . ALA A 1 72 ? 16.764 -26.245 -31.591 1.00 17.17 64 ALA A CA 1
ATOM 572 C C . ALA A 1 72 ? 18.026 -26.590 -30.819 1.00 17.42 64 ALA A C 1
ATOM 573 O O . ALA A 1 72 ? 18.107 -26.398 -29.600 1.00 17.19 64 ALA A O 1
ATOM 575 N N . LYS A 1 73 ? 19.005 -27.114 -31.544 1.00 18.55 65 LYS A N 1
ATOM 576 C CA . LYS A 1 73 ? 20.361 -27.245 -31.041 1.00 18.34 65 LYS A CA 1
ATOM 577 C C . LYS A 1 73 ? 21.244 -26.263 -31.794 1.00 18.70 65 LYS A C 1
ATOM 578 O O . LYS A 1 73 ? 20.951 -25.896 -32.937 1.00 20.09 65 LYS A O 1
ATOM 584 N N . LEU A 1 74 ? 22.320 -25.837 -31.147 1.00 19.17 66 LEU A N 1
ATOM 585 C CA . LEU A 1 74 ? 23.320 -24.994 -31.784 1.00 21.22 66 LEU A CA 1
ATOM 586 C C . LEU A 1 74 ? 24.439 -25.887 -32.306 1.00 23.50 66 LEU A C 1
ATOM 587 O O . LEU A 1 74 ? 25.094 -26.589 -31.526 1.00 24.98 66 LEU A O 1
ATOM 592 N N . LYS A 1 75 ? 24.645 -25.882 -33.623 1.00 22.01 67 LYS A N 1
ATOM 593 C CA . LYS A 1 75 ? 25.795 -26.559 -34.225 1.00 25.23 67 LYS A CA 1
ATOM 594 C C . LYS A 1 75 ? 26.929 -25.547 -34.267 1.00 24.75 67 LYS A C 1
ATOM 595 O O . LYS A 1 75 ? 26.938 -24.646 -35.106 1.00 24.45 67 LYS A O 1
ATOM 601 N N . ILE A 1 76 ? 27.893 -25.699 -33.356 1.00 25.28 68 ILE A N 1
ATOM 602 C CA . ILE A 1 76 ? 28.899 -24.662 -33.147 1.00 27.08 68 ILE A CA 1
ATOM 603 C C . ILE A 1 76 ? 29.849 -24.575 -34.336 1.00 29.12 68 ILE A C 1
ATOM 604 O O . ILE A 1 76 ? 30.093 -23.488 -34.872 1.00 27.87 68 ILE A O 1
ATOM 609 N N . LYS A 1 77 ? 30.395 -25.715 -34.774 1.00 30.76 69 LYS A N 1
ATOM 610 C CA . LYS A 1 77 ? 31.328 -25.677 -35.896 1.00 33.96 69 LYS A CA 1
ATOM 611 C C . LYS A 1 77 ? 30.645 -25.212 -37.178 1.00 33.81 69 LYS A C 1
ATOM 612 O O . LYS A 1 77 ? 31.220 -24.430 -37.944 1.00 34.12 69 LYS A O 1
ATOM 618 N N . GLU A 1 78 ? 29.414 -25.667 -37.430 1.00 31.02 70 GLU A N 1
ATOM 619 C CA . GLU A 1 78 ? 28.722 -25.195 -38.623 1.00 31.07 70 GLU A CA 1
ATOM 620 C C . GLU A 1 78 ? 28.200 -23.775 -38.462 1.00 31.61 70 GLU A C 1
ATOM 621 O O . GLU A 1 78 ? 27.944 -23.107 -39.468 1.00 33.51 70 GLU A O 1
ATOM 627 N N . GLY A 1 79 ? 28.047 -23.295 -37.231 1.00 28.84 71 GLY A N 1
ATOM 628 C CA . GLY A 1 79 ? 27.566 -21.949 -36.996 1.00 27.05 71 GLY A CA 1
ATOM 629 C C . GLY A 1 79 ? 26.110 -21.742 -37.360 1.00 28.47 71 GLY A C 1
ATOM 630 O O . GLY A 1 79 ? 25.773 -20.781 -38.060 1.00 27.15 71 GLY A O 1
ATOM 631 N N . CYS A 1 80 ? 25.231 -22.625 -36.895 1.00 24.58 72 CYS A N 1
ATOM 632 C CA . CYS A 1 80 ? 23.818 -22.480 -37.213 1.00 25.26 72 CYS A CA 1
ATOM 633 C C . CYS A 1 80 ? 22.985 -23.254 -36.204 1.00 24.15 72 CYS A C 1
ATOM 634 O O . CYS A 1 80 ? 23.490 -24.116 -35.481 1.00 24.10 72 CYS A O 1
ATOM 637 N N . PHE A 1 81 ? 21.696 -22.923 -36.166 1.00 20.67 73 PHE A N 1
ATOM 638 C CA . PHE A 1 81 ? 20.728 -23.689 -35.395 1.00 18.52 73 PHE A CA 1
ATOM 639 C C . PHE A 1 81 ? 20.220 -24.865 -36.225 1.00 23.02 73 PHE A C 1
ATOM 640 O O . PHE A 1 81 ? 20.131 -24.788 -37.452 1.00 23.81 73 PHE A O 1
ATOM 648 N N . GLU A 1 82 ? 19.884 -25.957 -35.543 1.00 19.37 74 GLU A N 1
ATOM 649 C CA . GLU A 1 82 ? 19.243 -27.115 -36.153 1.00 20.43 74 GLU A CA 1
ATOM 650 C C . GLU A 1 82 ? 17.956 -27.402 -35.394 1.00 21.09 74 GLU A C 1
ATOM 651 O O . GLU A 1 82 ? 17.986 -27.587 -34.175 1.00 20.12 74 GLU A O 1
ATOM 657 N N . ILE A 1 83 ? 16.829 -27.446 -36.104 1.00 20.54 75 ILE A N 1
ATOM 658 C CA . ILE A 1 83 ? 15.553 -27.722 -35.452 1.00 20.68 75 ILE A CA 1
ATOM 659 C C . ILE A 1 83 ? 15.511 -29.179 -35.014 1.00 21.67 75 ILE A C 1
ATOM 660 O O . ILE A 1 83 ? 15.940 -30.080 -35.754 1.00 24.48 75 ILE A O 1
ATOM 665 N N . VAL A 1 84 ? 15.010 -29.420 -33.799 1.00 22.23 76 VAL A N 1
ATOM 666 C CA . VAL A 1 84 ? 14.884 -30.759 -33.235 1.00 23.71 76 VAL A CA 1
ATOM 667 C C . VAL A 1 84 ? 13.548 -30.873 -32.513 1.00 23.78 76 VAL A C 1
ATOM 668 O O . VAL A 1 84 ? 12.901 -29.874 -32.185 1.00 21.36 76 VAL A O 1
ATOM 672 N N . ASP A 1 85 ? 13.141 -32.119 -32.257 1.00 24.32 77 ASP A N 1
ATOM 673 C CA . ASP A 1 85 ? 11.942 -32.379 -31.470 1.00 22.44 77 ASP A CA 1
ATOM 674 C C . ASP A 1 85 ? 12.258 -32.603 -29.999 1.00 21.22 77 ASP A C 1
ATOM 675 O O . ASP A 1 85 ? 11.525 -32.119 -29.133 1.00 22.47 77 ASP A O 1
ATOM 680 N N . GLN A 1 86 ? 13.329 -33.331 -29.698 1.00 22.59 78 GLN A N 1
ATOM 681 C CA . GLN A 1 86 ? 13.671 -33.703 -28.335 1.00 23.28 78 GLN A CA 1
ATOM 682 C C . GLN A 1 86 ? 15.053 -33.170 -27.992 1.00 20.99 78 GLN A C 1
ATOM 683 O O . GLN A 1 86 ? 15.889 -32.959 -28.872 1.00 22.07 78 GLN A O 1
ATOM 689 N N . TYR A 1 87 ? 15.277 -32.963 -26.695 1.00 20.02 79 TYR A N 1
ATOM 690 C CA . TYR A 1 87 ? 16.566 -32.505 -26.176 1.00 22.26 79 TYR A CA 1
ATOM 691 C C . TYR A 1 87 ? 16.945 -31.121 -26.703 1.00 20.90 79 TYR A C 1
ATOM 692 O O . TYR A 1 87 ? 18.099 -30.865 -27.039 1.00 22.97 79 TYR A O 1
ATOM 701 N N . GLY A 1 88 ? 15.976 -30.212 -26.772 1.00 20.26 80 GLY A N 1
ATOM 702 C CA . GLY A 1 88 ? 16.290 -28.868 -27.232 1.00 18.26 80 GLY A CA 1
ATOM 703 C C . GLY A 1 88 ? 17.281 -28.174 -26.310 1.00 17.17 80 GLY A C 1
ATOM 704 O O . GLY A 1 88 ? 17.220 -28.300 -25.084 1.00 18.68 80 GLY A O 1
ATOM 705 N N . GLN A 1 89 ? 18.211 -27.439 -26.920 1.00 17.70 81 GLN A N 1
ATOM 706 C CA . GLN A 1 89 ? 19.129 -26.563 -26.203 1.00 15.98 81 GLN A CA 1
ATOM 707 C C . GLN A 1 89 ? 18.648 -25.122 -26.197 1.00 16.17 81 GLN A C 1
ATOM 708 O O . GLN A 1 89 ? 19.013 -24.366 -25.286 1.00 16.01 81 GLN A O 1
ATOM 714 N N . TYR A 1 90 ? 17.822 -24.752 -27.181 1.00 15.40 82 TYR A N 1
ATOM 715 C CA . TYR A 1 90 ? 17.282 -23.409 -27.344 1.00 15.06 82 TYR A CA 1
ATOM 716 C C . TYR A 1 90 ? 15.822 -23.530 -27.740 1.00 15.07 82 TYR A C 1
ATOM 717 O O . TYR A 1 90 ? 15.385 -24.554 -28.279 1.00 15.97 82 TYR A O 1
ATOM 726 N N . ILE A 1 91 ? 15.063 -22.473 -27.454 1.00 14.93 83 ILE A N 1
ATOM 727 C CA . ILE A 1 91 ? 13.726 -22.277 -28.000 1.00 15.00 83 ILE A CA 1
ATOM 728 C C . ILE A 1 91 ? 13.808 -21.143 -29.007 1.00 16.12 83 ILE A C 1
ATOM 729 O O . ILE A 1 91 ? 14.440 -20.113 -28.737 1.00 15.60 83 ILE A O 1
ATOM 734 N N . LEU A 1 92 ? 13.199 -21.341 -30.175 1.00 15.25 84 LEU A N 1
ATOM 735 C CA . LEU A 1 92 ? 13.092 -20.311 -31.203 1.00 15.07 84 LEU A CA 1
ATOM 736 C C . LEU A 1 92 ? 11.638 -19.885 -31.313 1.00 15.65 84 LEU A C 1
ATOM 737 O O . LEU A 1 92 ? 10.743 -20.731 -31.315 1.00 16.27 84 LEU A O 1
ATOM 742 N N . LYS A 1 93 ? 11.401 -18.581 -31.417 1.00 14.86 85 LYS A N 1
ATOM 743 C CA . LYS A 1 93 ? 10.049 -18.047 -31.574 1.00 14.47 85 LYS A CA 1
ATOM 744 C C . LYS A 1 93 ? 10.011 -17.208 -32.839 1.00 14.97 85 LYS A C 1
ATOM 745 O O . LYS A 1 93 ? 10.588 -16.103 -32.865 1.00 16.21 85 LYS A O 1
ATOM 751 N N . PRO A 1 94 ? 9.384 -17.689 -33.906 1.00 16.68 86 PRO A N 1
ATOM 752 C CA . PRO A 1 94 ? 9.311 -16.906 -35.142 1.00 15.30 86 PRO A CA 1
ATOM 753 C C . PRO A 1 94 ? 8.301 -15.780 -35.011 1.00 17.10 86 PRO A C 1
ATOM 754 O O . PRO A 1 94 ? 7.572 -15.662 -34.025 1.00 17.93 86 PRO A O 1
ATOM 758 N N . GLN A 1 95 ? 8.272 -14.931 -36.037 1.00 18.57 87 GLN A N 1
ATOM 759 C CA . GLN A 1 95 ? 7.272 -13.876 -36.104 1.00 17.06 87 GLN A CA 1
ATOM 760 C C . GLN A 1 95 ? 5.881 -14.470 -35.937 1.00 19.66 87 GLN A C 1
ATOM 761 O O . GLN A 1 95 ? 5.588 -15.559 -36.439 1.00 20.24 87 GLN A O 1
ATOM 767 N N . SER A 1 96 ? 5.026 -13.752 -35.211 1.00 20.03 88 SER A N 1
ATOM 768 C CA . SER A 1 96 ? 3.614 -14.089 -35.166 1.00 21.28 88 SER A CA 1
ATOM 769 C C . SER A 1 96 ? 2.963 -13.683 -36.482 1.00 23.83 88 SER A C 1
ATOM 770 O O . SER A 1 96 ? 3.369 -12.711 -37.126 1.00 23.97 88 SER A O 1
ATOM 773 N N . ASP A 1 97 ? 1.953 -14.443 -36.892 1.00 25.53 89 ASP A N 1
ATOM 774 C CA . ASP A 1 97 ? 1.134 -14.031 -38.024 1.00 26.37 89 ASP A CA 1
ATOM 775 C C . ASP A 1 97 ? -0.006 -13.114 -37.611 1.00 27.78 89 ASP A C 1
ATOM 776 O O . ASP A 1 97 ? -0.874 -12.811 -38.435 1.00 31.40 89 ASP A O 1
ATOM 781 N N . ILE A 1 98 ? -0.006 -12.65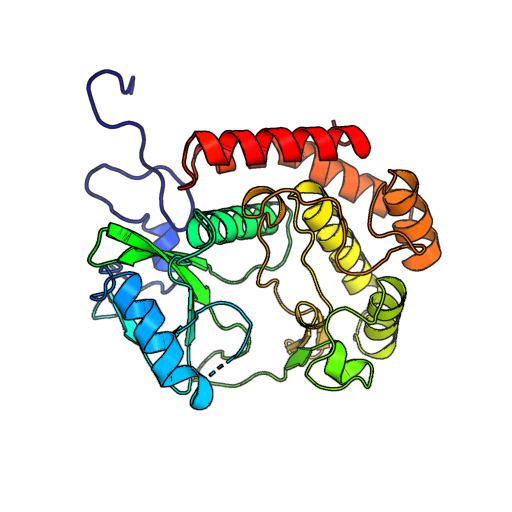7 -36.361 1.00 26.80 90 ILE A N 1
ATOM 782 C CA . ILE A 1 98 ? -1.108 -11.896 -35.792 1.00 31.34 90 ILE A CA 1
ATOM 783 C C . ILE A 1 98 ? -0.558 -10.624 -35.163 1.00 27.98 90 ILE A C 1
ATOM 784 O O . ILE A 1 98 ? -0.999 -9.510 -35.467 1.00 29.56 90 ILE A O 1
ATOM 789 N N . TYR A 1 99 ? 0.409 -10.783 -34.282 1.00 20.73 91 TYR A N 1
ATOM 790 C CA . TYR A 1 99 ? 0.860 -9.643 -33.510 1.00 21.17 91 TYR A CA 1
ATOM 791 C C . TYR A 1 99 ? 2.143 -9.078 -34.101 1.00 19.62 91 TYR A C 1
ATOM 792 O O . TYR A 1 99 ? 3.000 -9.840 -34.563 1.00 21.71 91 TYR A O 1
ATOM 801 N N . PRO A 1 100 ? 2.307 -7.755 -34.105 1.00 19.18 92 PRO A N 1
ATOM 802 C CA . PRO A 1 100 ? 3.489 -7.160 -34.746 1.00 18.56 92 PRO A CA 1
ATOM 803 C C . PRO A 1 100 ? 4.735 -7.271 -33.879 1.00 18.14 92 PRO A C 1
ATOM 804 O O . PRO A 1 100 ? 4.706 -7.010 -32.676 1.00 18.61 92 PRO A O 1
ATOM 808 N N . GLU A 1 101 ? 5.843 -7.661 -34.518 1.00 17.95 93 GLU A N 1
ATOM 809 C CA . GLU A 1 101 ? 7.192 -7.496 -33.960 1.00 18.87 93 GLU A CA 1
ATOM 810 C C . GLU A 1 101 ? 7.394 -8.232 -32.631 1.00 16.10 93 GLU A C 1
ATOM 811 O O . GLU A 1 101 ? 8.140 -7.768 -31.763 1.00 16.48 93 GLU A O 1
ATOM 817 N N . LEU A 1 102 ? 6.755 -9.388 -32.473 1.00 16.87 94 LEU A N 1
ATOM 818 C CA . LEU A 1 102 ? 6.860 -10.119 -31.214 1.00 16.64 94 LEU A CA 1
ATOM 819 C C . LEU A 1 102 ? 8.281 -10.577 -30.912 1.00 16.68 94 LEU A C 1
ATOM 820 O O . LEU A 1 102 ? 8.719 -10.415 -29.756 1.00 15.08 94 LEU A O 1
ATOM 825 N N . PRO A 1 103 ? 9.039 -11.147 -31.861 1.00 15.16 95 PRO A N 1
ATOM 826 C CA . PRO A 1 103 ? 10.435 -11.506 -31.548 1.00 14.76 95 PRO A CA 1
ATOM 827 C C . PRO A 1 103 ? 11.280 -10.315 -31.128 1.00 15.54 95 PRO A C 1
ATOM 828 O O . PRO A 1 103 ? 12.025 -10.398 -30.142 1.00 14.14 95 PRO A O 1
ATOM 832 N N . GLU A 1 104 ? 11.190 -9.197 -31.860 1.00 14.39 96 GLU A N 1
ATOM 833 C CA . GLU A 1 104 ? 11.980 -8.016 -31.522 1.00 14.21 96 GLU A CA 1
ATOM 834 C C . GLU A 1 104 ? 11.601 -7.460 -30.148 1.00 13.31 96 GLU A C 1
ATOM 835 O O . GLU A 1 104 ? 12.450 -6.924 -29.425 1.00 14.46 96 GLU A O 1
ATOM 841 N N . ASN A 1 105 ? 10.308 -7.526 -29.810 1.00 15.05 97 ASN A N 1
ATOM 842 C CA . ASN A 1 105 ? 9.806 -7.026 -28.535 1.00 13.32 97 ASN A CA 1
ATOM 843 C C . ASN A 1 105 ? 10.340 -7.873 -27.379 1.00 12.51 97 ASN A C 1
ATOM 844 O O . ASN A 1 105 ? 10.915 -7.344 -26.420 1.00 12.68 97 ASN A O 1
ATOM 849 N N . GLU A 1 106 ? 10.162 -9.190 -27.473 1.00 13.93 98 GLU A N 1
ATOM 850 C CA . GLU A 1 106 ? 10.677 -10.087 -26.441 1.00 12.58 98 GLU A CA 1
ATOM 851 C C . GLU A 1 106 ? 12.193 -9.980 -26.326 1.00 12.57 98 GLU A C 1
ATOM 852 O O . GLU A 1 106 ? 12.732 -9.947 -25.220 1.00 12.44 98 GLU A O 1
ATOM 858 N N . ALA A 1 107 ? 12.898 -9.879 -27.460 1.00 12.87 99 ALA A N 1
ATOM 859 C CA . ALA A 1 107 ? 14.356 -9.757 -27.394 1.00 13.77 99 ALA A CA 1
ATOM 860 C C . ALA A 1 107 ? 14.798 -8.523 -26.610 1.00 13.57 99 ALA A C 1
ATOM 861 O O . ALA A 1 107 ? 15.641 -8.622 -25.708 1.00 13.59 99 ALA A O 1
ATOM 863 N N . ILE A 1 108 ? 14.245 -7.347 -26.933 1.00 13.28 100 ILE A N 1
ATOM 864 C CA . ILE A 1 108 ? 14.703 -6.151 -26.233 1.00 12.97 100 ILE A CA 1
ATOM 865 C C . ILE A 1 108 ? 14.229 -6.160 -24.781 1.00 12.62 100 ILE A C 1
ATOM 866 O O . ILE A 1 108 ? 14.953 -5.733 -23.877 1.00 13.35 100 ILE A O 1
ATOM 871 N N . THR A 1 109 ? 13.004 -6.641 -24.533 1.00 12.21 101 THR A N 1
ATOM 872 C CA . THR A 1 109 ? 12.488 -6.636 -23.158 1.00 12.46 101 THR A CA 1
ATOM 873 C C . THR A 1 109 ? 13.324 -7.538 -22.250 1.00 12.17 101 THR A C 1
ATOM 874 O O . THR A 1 109 ? 13.658 -7.160 -21.123 1.00 12.43 101 THR A O 1
ATOM 878 N N . MET A 1 110 ? 13.682 -8.731 -22.739 1.00 13.04 102 MET A N 1
ATOM 879 C CA . MET A 1 110 ? 14.557 -9.606 -21.961 1.00 12.50 102 MET A CA 1
ATOM 880 C C . MET A 1 110 ? 15.923 -8.966 -21.705 1.00 13.05 102 MET A C 1
ATOM 881 O O . MET A 1 110 ? 16.512 -9.169 -20.636 1.00 13.44 102 MET A O 1
ATOM 886 N N . THR A 1 111 ? 16.427 -8.17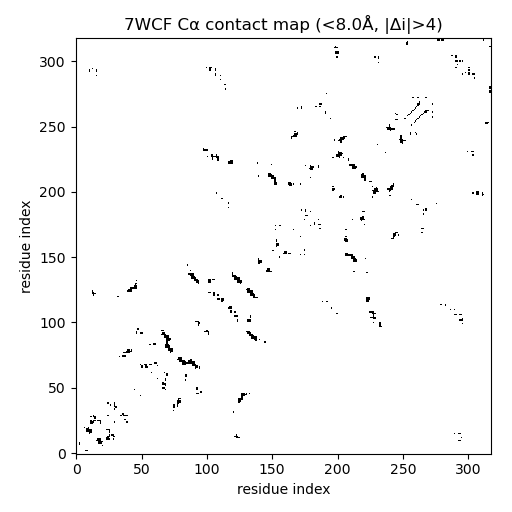3 -22.659 1.00 13.48 103 THR A N 1
ATOM 887 C CA . THR A 1 111 ? 17.663 -7.427 -22.442 1.00 13.60 103 THR A CA 1
ATOM 888 C C . THR A 1 111 ? 17.485 -6.343 -21.379 1.00 13.65 103 THR A C 1
ATOM 889 O O . THR A 1 111 ? 18.366 -6.149 -20.532 1.00 14.67 103 THR A O 1
ATOM 893 N N . LEU A 1 112 ? 16.345 -5.643 -21.386 1.00 14.01 104 LEU A N 1
ATOM 894 C CA . LEU A 1 112 ? 16.104 -4.665 -20.328 1.00 13.33 104 LEU A CA 1
ATOM 895 C C . LEU A 1 112 ? 16.096 -5.335 -18.959 1.00 14.88 104 LEU A C 1
ATOM 896 O O . LEU A 1 112 ? 16.646 -4.801 -17.990 1.00 14.98 104 LEU A O 1
ATOM 901 N N . ALA A 1 113 ? 15.483 -6.523 -18.872 1.00 14.47 105 ALA A N 1
ATOM 902 C CA . ALA A 1 113 ? 15.456 -7.261 -17.615 1.00 12.95 105 ALA A CA 1
ATOM 903 C C . ALA A 1 113 ? 16.860 -7.583 -17.118 1.00 13.99 105 ALA A C 1
ATOM 904 O O . ALA A 1 113 ? 17.143 -7.455 -15.922 1.00 15.04 105 ALA A O 1
ATOM 906 N N . LYS A 1 114 ? 17.750 -7.997 -18.024 1.00 15.51 106 LYS A N 1
ATOM 907 C CA . LYS A 1 114 ? 19.120 -8.292 -17.625 1.00 16.75 106 LYS A CA 1
ATOM 908 C C . LYS A 1 114 ? 19.812 -7.048 -17.068 1.00 17.89 106 LYS A C 1
ATOM 909 O O . LYS A 1 114 ? 20.587 -7.132 -16.107 1.00 19.24 106 LYS A O 1
ATOM 915 N N . THR A 1 115 ? 19.520 -5.873 -17.641 1.00 18.45 107 THR A N 1
ATOM 916 C CA . THR A 1 115 ? 20.244 -4.674 -17.225 1.00 18.96 107 THR A CA 1
ATOM 917 C C . THR A 1 115 ? 19.877 -4.226 -15.824 1.00 20.40 107 THR A C 1
ATOM 918 O O . THR A 1 115 ? 20.666 -3.522 -15.183 1.00 23.32 107 THR A O 1
ATOM 922 N N . ILE A 1 116 ? 18.694 -4.596 -15.334 1.00 19.20 108 ILE A N 1
ATOM 923 C CA . ILE A 1 116 ? 18.293 -4.261 -13.980 1.00 19.65 108 ILE A CA 1
ATOM 924 C C . ILE A 1 116 ? 18.663 -5.377 -13.000 1.00 19.10 108 ILE A C 1
ATOM 925 O O . ILE A 1 116 ? 18.276 -5.343 -11.831 1.00 22.30 108 ILE A O 1
ATOM 930 N N . GLY A 1 117 ? 19.419 -6.373 -13.459 1.00 19.69 109 GLY A N 1
ATOM 931 C CA . GLY A 1 117 ? 19.951 -7.383 -12.568 1.00 20.10 109 GLY A CA 1
ATOM 932 C C . GLY A 1 117 ? 19.091 -8.613 -12.377 1.00 20.22 109 GLY A C 1
ATOM 933 O O . GLY A 1 117 ? 19.383 -9.420 -11.483 1.00 22.21 109 GLY A O 1
ATOM 934 N N . LEU A 1 118 ? 18.039 -8.782 -13.167 1.00 18.08 110 LEU A N 1
ATOM 935 C CA . LEU A 1 118 ? 17.310 -10.043 -13.145 1.00 17.87 110 LEU A CA 1
ATOM 936 C C . LEU A 1 118 ? 18.136 -11.124 -13.835 1.00 18.42 110 LEU A C 1
ATOM 937 O O . LEU A 1 118 ? 18.968 -10.841 -14.698 1.00 18.27 110 LEU A O 1
ATOM 942 N N . GLU A 1 119 ? 17.934 -12.373 -13.419 1.00 16.55 111 GLU A N 1
ATOM 943 C CA . GLU A 1 119 ? 18.625 -13.504 -14.027 1.00 16.63 111 GLU A CA 1
ATOM 944 C C . GLU A 1 119 ? 17.909 -13.854 -15.324 1.00 15.42 111 GLU A C 1
ATOM 945 O O . GLU A 1 119 ? 16.727 -14.207 -15.309 1.00 16.54 111 GLU A O 1
ATOM 951 N N . VAL A 1 120 ? 18.604 -13.712 -16.446 1.00 14.49 112 VAL A N 1
ATOM 952 C CA . VAL A 1 120 ? 18.003 -13.862 -17.764 1.00 14.89 112 VAL A CA 1
ATOM 953 C C . VAL A 1 120 ? 18.902 -14.770 -18.595 1.00 15.36 112 VAL A C 1
ATOM 954 O O . VAL A 1 120 ? 20.104 -14.492 -18.706 1.00 16.55 112 VAL A O 1
ATOM 958 N N . PRO A 1 121 ? 18.381 -15.841 -19.200 1.00 14.34 113 PRO A N 1
ATOM 959 C CA . PRO A 1 121 ? 19.227 -16.699 -20.040 1.00 15.07 113 PRO A CA 1
ATOM 960 C C . PRO A 1 121 ? 19.715 -15.961 -21.275 1.00 14.28 113 PRO A C 1
ATOM 961 O O . PRO A 1 121 ? 19.151 -14.949 -21.691 1.00 14.80 113 PRO A O 1
ATOM 965 N N . VAL A 1 122 ? 20.762 -16.515 -21.885 1.00 14.58 114 VAL A N 1
ATOM 966 C CA . VAL A 1 122 ? 21.234 -16.022 -23.171 1.00 15.64 114 VAL A CA 1
ATOM 967 C C . VAL A 1 122 ? 20.075 -16.033 -24.157 1.00 13.93 114 VAL A C 1
ATOM 968 O O . VAL A 1 122 ? 19.315 -17.003 -24.249 1.00 14.18 114 VAL A O 1
ATOM 972 N N . HIS A 1 123 ? 19.928 -14.944 -24.903 1.00 13.61 115 HIS A N 1
ATOM 973 C CA . HIS A 1 123 ? 18.810 -14.787 -25.826 1.00 14.47 115 HIS A CA 1
ATOM 974 C C . HIS A 1 123 ? 19.229 -13.778 -26.887 1.00 13.23 115 HIS A C 1
ATOM 975 O O . HIS A 1 123 ? 20.215 -13.053 -26.727 1.00 15.55 115 HIS A O 1
ATOM 982 N N . GLY A 1 124 ? 18.454 -13.707 -27.960 1.00 13.93 116 GLY A N 1
ATOM 983 C CA . GLY A 1 124 ? 18.790 -12.770 -29.016 1.00 15.35 116 GLY A CA 1
ATOM 984 C C . GLY A 1 124 ? 17.909 -12.993 -30.222 1.00 15.13 116 GLY A C 1
ATOM 985 O O . GLY A 1 124 ? 16.859 -13.633 -30.133 1.00 14.91 116 GLY A O 1
ATOM 986 N N . LEU A 1 125 ? 18.353 -12.454 -31.356 1.00 15.11 117 LEU A N 1
ATOM 987 C CA . LEU A 1 125 ? 17.616 -12.556 -32.605 1.00 15.75 117 LEU A CA 1
ATOM 988 C C . LEU A 1 125 ? 18.496 -13.186 -33.666 1.00 16.86 117 LEU A C 1
ATOM 989 O O . LEU A 1 125 ? 19.700 -12.919 -33.723 1.00 17.49 117 LEU A O 1
ATOM 994 N N . VAL A 1 126 ? 17.885 -14.009 -34.505 1.00 16.64 118 VAL A N 1
ATOM 995 C CA . VAL A 1 126 ? 18.560 -14.643 -35.624 1.00 17.82 118 VAL A CA 1
ATOM 996 C C . VAL A 1 126 ? 17.756 -14.359 -36.884 1.00 19.18 118 VAL A C 1
ATOM 997 O O . VAL A 1 126 ? 16.519 -14.372 -36.868 1.00 18.00 118 VAL A O 1
ATOM 1001 N N . TYR A 1 127 ? 18.467 -14.063 -37.969 1.00 21.67 119 TYR A N 1
ATOM 1002 C CA . TYR A 1 127 ? 17.829 -13.761 -39.240 1.00 21.96 119 TYR A CA 1
ATOM 1003 C C . TYR A 1 127 ? 17.249 -15.028 -39.858 1.00 21.05 119 TYR A C 1
ATOM 1004 O O . TYR A 1 127 ? 17.686 -16.147 -39.575 1.00 23.14 119 TYR A O 1
ATOM 1013 N N . SER A 1 128 ? 16.247 -14.844 -40.711 1.00 24.50 120 SER A N 1
ATOM 1014 C CA . SER A 1 128 ? 15.600 -15.943 -41.412 1.00 24.32 120 SER A CA 1
ATOM 1015 C C . SER A 1 128 ? 15.789 -15.797 -42.920 1.00 28.18 120 SER A C 1
ATOM 1016 O O . SER A 1 128 ? 16.320 -14.797 -43.413 1.00 28.03 120 SER A O 1
ATOM 1019 N N . LYS A 1 129 ? 15.324 -16.818 -43.646 1.00 28.79 121 LYS A N 1
ATOM 1020 C CA . LYS A 1 129 ? 15.445 -16.832 -45.103 1.00 31.02 121 LYS A CA 1
ATOM 1021 C C . LYS A 1 129 ? 14.746 -15.639 -45.743 1.00 30.47 121 LYS A C 1
ATOM 1022 O O . LYS A 1 129 ? 15.223 -15.110 -46.755 1.00 33.61 121 LYS A O 1
ATOM 1028 N N . ASP A 1 130 ? 13.620 -15.201 -45.174 1.00 29.53 122 ASP A N 1
ATOM 1029 C CA . ASP A 1 130 ? 12.854 -14.070 -45.685 1.00 25.66 122 ASP A CA 1
ATOM 1030 C C . ASP A 1 130 ? 13.261 -12.741 -45.054 1.00 27.52 122 ASP A C 1
ATOM 1031 O O . ASP A 1 130 ? 12.509 -11.763 -45.157 1.00 30.06 122 ASP A O 1
ATOM 1036 N N . ASN A 1 131 ? 14.419 -12.693 -44.398 1.00 25.58 123 ASN A N 1
ATOM 1037 C CA . ASN A 1 131 ? 14.952 -11.539 -43.678 1.00 28.40 123 ASN A CA 1
ATOM 1038 C C . ASN A 1 131 ? 14.205 -11.229 -42.383 1.00 27.53 123 ASN A C 1
ATOM 1039 O O . ASN A 1 131 ? 14.546 -10.250 -41.711 1.00 30.49 123 ASN A O 1
ATOM 1044 N N . SER A 1 132 ? 13.204 -12.019 -42.010 1.00 24.59 124 SER A N 1
ATOM 1045 C CA . SER A 1 132 ? 12.510 -11.768 -40.756 1.00 21.93 124 SER A CA 1
ATOM 1046 C C . SER A 1 132 ? 13.360 -12.247 -39.587 1.00 21.95 124 SER A C 1
ATOM 1047 O O . SER A 1 132 ? 14.215 -13.124 -39.721 1.00 23.28 124 SER A O 1
ATOM 1050 N N . LEU A 1 133 ? 13.118 -11.643 -38.431 1.00 19.00 125 LEU A N 1
ATOM 1051 C CA . LEU A 1 133 ? 13.880 -11.928 -37.221 1.00 17.66 125 LEU A CA 1
ATOM 1052 C C . LEU A 1 133 ? 13.127 -12.919 -36.341 1.00 18.23 125 LEU A C 1
ATOM 1053 O O . LEU A 1 133 ? 11.932 -12.740 -36.071 1.00 19.03 125 LEU A O 1
ATOM 1058 N N . THR A 1 134 ? 13.824 -13.976 -35.930 1.00 16.16 126 THR A N 1
ATOM 1059 C CA . THR A 1 134 ? 13.309 -14.984 -35.014 1.00 15.35 126 THR A CA 1
ATOM 1060 C C . THR A 1 134 ? 14.040 -14.863 -33.679 1.00 15.79 126 THR A C 1
ATOM 1061 O O . THR A 1 134 ? 15.264 -14.685 -33.639 1.00 15.78 126 THR A O 1
ATOM 1065 N N . TYR A 1 135 ? 13.283 -14.924 -32.584 1.00 14.63 127 TYR A N 1
ATOM 1066 C CA . TYR A 1 135 ? 13.854 -14.813 -31.243 1.00 13.88 127 TYR A CA 1
ATOM 1067 C C . TYR A 1 135 ? 14.367 -16.173 -30.786 1.00 14.44 127 TYR A C 1
ATOM 1068 O O . TYR A 1 135 ? 13.761 -17.206 -31.069 1.00 15.34 127 TYR A O 1
ATOM 1077 N N . PHE A 1 136 ? 15.498 -16.175 -30.083 1.00 14.07 128 PHE A N 1
ATOM 1078 C CA . PHE A 1 136 ? 15.999 -17.403 -29.481 1.00 13.75 128 PHE A CA 1
ATOM 1079 C C . PHE A 1 136 ? 16.319 -17.180 -28.013 1.00 13.81 128 PHE A C 1
ATOM 1080 O O . PHE A 1 136 ? 16.696 -16.079 -27.602 1.00 14.16 128 PHE A O 1
ATOM 1088 N N . ILE A 1 137 ? 16.189 -18.253 -27.231 1.00 13.57 129 ILE A N 1
ATOM 1089 C CA . ILE A 1 137 ? 16.543 -18.243 -25.811 1.00 13.65 129 ILE A CA 1
ATOM 1090 C C . ILE A 1 137 ? 17.093 -19.616 -25.437 1.00 13.05 129 ILE A C 1
ATOM 1091 O O . ILE A 1 137 ? 16.559 -20.647 -25.853 1.00 14.50 129 ILE A O 1
ATOM 1096 N N . LYS A 1 138 ? 18.168 -19.617 -24.660 1.00 13.82 130 LYS A N 1
ATOM 1097 C CA . LYS A 1 138 ? 18.740 -20.868 -24.171 1.00 14.46 130 LYS A CA 1
ATOM 1098 C C . LYS A 1 138 ? 17.820 -21.548 -23.153 1.00 15.16 130 LYS A C 1
ATOM 1099 O O . LYS A 1 138 ? 17.243 -20.896 -22.274 1.00 15.38 130 LYS A O 1
ATOM 1105 N N . ARG A 1 139 ? 17.703 -22.879 -23.267 1.00 14.27 131 ARG A N 1
ATOM 1106 C CA . ARG A 1 139 ? 16.990 -23.678 -22.270 1.00 15.49 131 ARG A CA 1
ATOM 1107 C C . ARG A 1 139 ? 17.789 -23.707 -20.973 1.00 16.01 131 ARG A C 1
ATOM 1108 O O . ARG A 1 139 ? 18.941 -24.162 -20.958 1.00 18.56 131 ARG A O 1
ATOM 1116 N N . PHE A 1 140 ? 17.202 -23.219 -19.883 1.00 14.28 132 PHE A N 1
ATOM 1117 C CA . PHE A 1 140 ? 17.932 -23.181 -18.624 1.00 15.07 132 PHE A CA 1
ATOM 1118 C C . PHE A 1 140 ? 17.758 -24.450 -17.801 1.00 16.27 132 PHE A C 1
ATOM 1119 O O . PHE A 1 140 ? 18.381 -24.568 -16.738 1.00 17.57 132 PHE A O 1
ATOM 1127 N N . ASP A 1 141 ? 16.936 -25.395 -18.272 1.00 15.98 133 ASP A N 1
ATOM 1128 C CA . ASP A 1 141 ? 16.725 -26.674 -17.598 1.00 16.34 133 ASP A CA 1
ATOM 1129 C C . ASP A 1 141 ? 17.536 -27.798 -18.222 1.00 19.01 133 ASP A C 1
ATOM 1130 O O . ASP A 1 141 ? 17.364 -28.957 -17.835 1.00 19.26 133 ASP A O 1
ATOM 1135 N N . ARG A 1 142 ? 18.383 -27.487 -19.198 1.00 19.44 134 ARG A N 1
ATOM 1136 C CA . ARG A 1 142 ? 19.274 -28.467 -19.813 1.00 21.68 134 ARG A CA 1
ATOM 1137 C C . ARG A 1 142 ? 20.664 -27.854 -19.812 1.00 23.94 134 ARG A C 1
ATOM 1138 O O . ARG A 1 142 ? 20.893 -26.836 -20.476 1.00 25.46 134 ARG A O 1
ATOM 1146 N N . ILE A 1 143 ? 21.579 -28.454 -19.046 1.00 23.89 135 ILE A N 1
ATOM 1147 C CA . ILE A 1 143 ? 22.920 -27.923 -18.841 1.00 26.26 135 ILE A CA 1
ATOM 1148 C C . ILE A 1 143 ? 23.951 -29.026 -19.047 1.00 29.60 135 ILE A C 1
ATOM 1149 O O . ILE A 1 143 ? 23.638 -30.220 -19.032 1.00 29.41 135 ILE A O 1
ATOM 1154 N N . GLY A 1 144 ? 25.202 -28.600 -19.202 1.00 27.30 136 GLY A N 1
ATOM 1155 C CA . GLY A 1 144 ? 26.307 -29.542 -19.286 1.00 29.41 136 GLY A CA 1
ATOM 1156 C C . GLY A 1 144 ? 26.131 -30.537 -20.413 1.00 26.06 136 GLY A C 1
ATOM 1157 O O . GLY A 1 144 ? 25.942 -30.172 -21.579 1.00 33.31 136 GLY A O 1
ATOM 1158 N N . HIS A 1 145 ? 26.202 -31.817 -20.060 1.00 30.16 137 HIS A N 1
ATOM 1159 C CA . HIS A 1 145 ? 26.104 -32.907 -21.032 1.00 28.12 137 HIS A CA 1
ATOM 1160 C C . HIS A 1 145 ? 24.653 -33.374 -21.173 1.00 25.25 137 HIS A C 1
ATOM 1161 O O . HIS A 1 145 ? 24.319 -34.521 -20.888 1.00 22.89 137 HIS A O 1
ATOM 1168 N N . ASN A 1 146 ? 23.780 -32.457 -21.595 1.00 22.86 138 ASN A N 1
ATOM 1169 C CA . ASN A 1 146 ? 22.352 -32.748 -21.750 1.00 22.82 138 ASN A CA 1
ATOM 1170 C C . ASN A 1 146 ? 21.719 -33.196 -20.434 1.00 23.65 138 ASN A C 1
ATOM 1171 O O . ASN A 1 146 ? 20.844 -34.066 -20.401 1.00 22.74 138 ASN A O 1
ATOM 1176 N N . LYS A 1 147 ? 22.153 -32.594 -19.334 1.00 20.66 139 LYS A N 1
ATOM 1177 C CA . LYS A 1 147 ? 21.615 -32.928 -18.026 1.00 21.77 139 LYS A CA 1
ATOM 1178 C C . LYS A 1 147 ? 20.377 -32.084 -17.762 1.00 22.53 139 LYS A C 1
ATOM 1179 O O . LYS A 1 147 ? 20.417 -30.856 -17.890 1.00 22.91 139 LYS A O 1
ATOM 1185 N N . LYS A 1 148 ? 19.280 -32.740 -17.403 1.00 20.90 140 LYS A N 1
ATOM 1186 C CA . LYS A 1 148 ? 18.032 -32.050 -17.108 1.00 20.73 140 LYS A CA 1
ATOM 1187 C C . LYS A 1 148 ? 18.000 -31.618 -15.645 1.00 22.87 140 LYS A C 1
ATOM 1188 O O . LYS A 1 148 ? 18.296 -32.413 -14.746 1.00 24.59 140 LYS A O 1
ATOM 1194 N N . LEU A 1 149 ? 17.641 -30.356 -15.408 1.00 19.17 141 LEU A N 1
ATOM 1195 C CA . LEU A 1 149 ? 17.366 -29.855 -14.072 1.00 20.00 141 LEU A CA 1
ATOM 1196 C C . LEU A 1 149 ? 15.868 -29.889 -13.810 1.00 19.48 141 LEU A C 1
ATOM 1197 O O . LEU A 1 149 ? 15.054 -29.672 -14.713 1.00 21.82 141 LEU A O 1
ATOM 1202 N N . ALA A 1 150 ? 15.515 -30.119 -12.543 1.00 20.57 142 ALA A N 1
ATOM 1203 C CA . ALA A 1 150 ? 14.113 -30.176 -12.151 1.00 21.18 142 ALA A CA 1
ATOM 1204 C C . ALA A 1 150 ? 13.494 -28.777 -12.123 1.00 20.50 142 ALA A C 1
ATOM 1205 O O . ALA A 1 150 ? 14.060 -27.841 -11.546 1.00 19.97 142 ALA A O 1
ATOM 1207 N N . LEU A 1 151 ? 12.311 -28.663 -12.719 1.00 20.01 143 LEU A N 1
ATOM 1208 C CA . LEU A 1 151 ? 11.628 -27.393 -12.936 1.00 20.89 143 LEU A CA 1
ATOM 1209 C C . LEU A 1 151 ? 10.132 -27.633 -12.809 1.00 22.18 143 LEU A C 1
ATOM 1210 O O . LEU A 1 151 ? 9.608 -28.553 -13.442 1.00 25.79 143 LEU A O 1
ATOM 1215 N N . GLU A 1 152 ? 9.439 -26.811 -12.013 1.00 17.91 144 GLU A N 1
ATOM 1216 C CA . GLU A 1 152 ? 7.987 -26.912 -11.908 1.00 17.85 144 GLU A CA 1
ATOM 1217 C C . GLU A 1 152 ? 7.370 -25.522 -11.926 1.00 17.33 144 GLU A C 1
ATOM 1218 O O . GLU A 1 152 ? 7.877 -24.612 -11.264 1.00 17.07 144 GLU A O 1
ATOM 1224 N N . ASP A 1 153 ? 6.270 -25.360 -12.664 1.00 16.66 145 ASP A N 1
ATOM 1225 C CA . ASP A 1 153 ? 5.613 -24.060 -12.679 1.00 17.00 145 ASP A CA 1
ATOM 1226 C C . ASP A 1 153 ? 4.679 -23.892 -11.479 1.00 16.72 145 ASP A C 1
ATOM 1227 O O . ASP A 1 153 ? 4.399 -24.837 -10.732 1.00 17.65 145 ASP A O 1
ATOM 1232 N N . PHE A 1 154 ? 4.203 -22.663 -11.288 1.00 15.67 146 PHE A N 1
ATOM 1233 C CA . PHE A 1 154 ? 3.449 -22.366 -10.073 1.00 16.53 146 PHE A CA 1
ATOM 1234 C C . PHE A 1 154 ? 2.034 -22.934 -10.108 1.00 19.44 146 PHE A C 1
ATOM 1235 O O . PHE A 1 154 ? 1.411 -23.060 -9.047 1.00 18.22 146 PHE A O 1
ATOM 1243 N N . ALA A 1 155 ? 1.510 -23.274 -11.284 1.00 17.92 147 ALA A N 1
ATOM 1244 C CA . ALA A 1 155 ? 0.241 -23.996 -11.323 1.00 20.12 147 ALA A CA 1
ATOM 1245 C C . ALA A 1 155 ? 0.406 -25.379 -10.710 1.00 23.94 147 ALA A C 1
ATOM 1246 O O . ALA A 1 155 ? -0.394 -25.792 -9.857 1.00 22.10 147 ALA A O 1
ATOM 1248 N N . GLN A 1 156 ? 1.459 -26.097 -11.105 1.00 19.92 148 GLN A N 1
ATOM 1249 C CA . GLN A 1 156 ? 1.738 -27.395 -10.492 1.00 23.20 148 GLN A CA 1
ATOM 1250 C C . GLN A 1 156 ? 1.966 -27.260 -8.990 1.00 24.94 148 GLN A C 1
ATOM 1251 O O . GLN A 1 156 ? 1.436 -28.051 -8.197 1.00 24.90 148 GLN A O 1
ATOM 1257 N N . LEU A 1 157 ? 2.737 -26.249 -8.576 1.00 20.98 149 LEU A N 1
ATOM 1258 C CA . LEU A 1 157 ? 3.102 -26.110 -7.172 1.00 21.93 149 LEU A CA 1
ATOM 1259 C C . LEU A 1 157 ? 1.926 -25.688 -6.303 1.00 24.52 149 LEU A C 1
ATOM 1260 O O . LEU A 1 157 ? 1.907 -25.997 -5.106 1.00 23.60 149 LEU A O 1
ATOM 1265 N N . SER A 1 158 ? 0.945 -24.984 -6.864 1.00 22.61 150 SER A N 1
ATOM 1266 C CA . SER A 1 158 ? -0.194 -24.512 -6.090 1.00 24.44 150 SER A CA 1
ATOM 1267 C C . SER A 1 158 ? -1.385 -25.460 -6.167 1.00 29.86 150 SER A C 1
ATOM 1268 O O . SER A 1 158 ? -2.483 -25.100 -5.725 1.00 31.73 150 SER A O 1
ATOM 1271 N N . GLY A 1 159 ? -1.189 -26.659 -6.714 1.00 28.44 151 GLY A N 1
ATOM 1272 C CA . GLY A 1 159 ? -2.266 -27.622 -6.813 1.00 31.41 151 GLY A CA 1
ATOM 1273 C C . GLY A 1 159 ? -3.299 -27.344 -7.877 1.00 35.77 151 GLY A C 1
ATOM 1274 O O . GLY A 1 159 ? -4.419 -27.853 -7.783 1.00 34.45 151 GLY A O 1
ATOM 1275 N N . GLU A 1 160 ? -2.975 -26.552 -8.887 1.00 33.80 152 GLU A N 1
ATOM 1276 C CA . GLU A 1 160 ? -3.913 -26.347 -9.976 1.00 33.11 152 GLU A CA 1
ATOM 1277 C C . GLU A 1 160 ? -3.619 -27.323 -11.113 1.00 33.26 152 GLU A C 1
ATOM 1278 O O . GLU A 1 160 ? -2.565 -27.960 -11.164 1.00 32.11 152 GLU A O 1
ATOM 1284 N N . ASP A 1 161 ? -4.570 -27.452 -12.031 1.00 36.42 153 ASP A N 1
ATOM 1285 C CA . ASP A 1 161 ? -4.295 -28.281 -13.192 1.00 36.45 153 ASP A CA 1
ATOM 1286 C C . ASP A 1 161 ? -3.408 -27.525 -14.182 1.00 38.20 153 ASP A C 1
ATOM 1287 O O . ASP A 1 161 ? -3.134 -26.330 -14.033 1.00 35.09 153 ASP A O 1
ATOM 1292 N N . ARG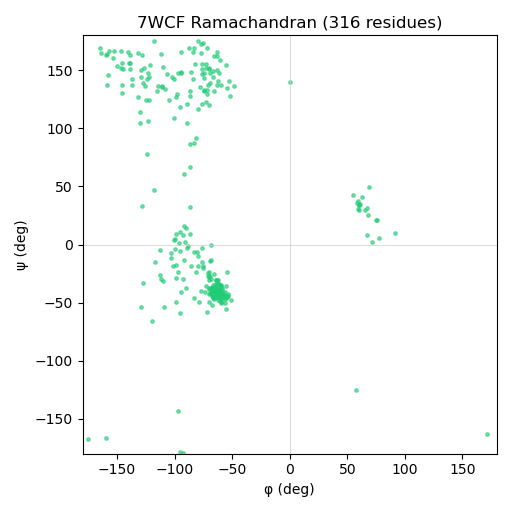 A 1 162 ? -2.959 -28.241 -15.213 1.00 37.12 154 ARG A N 1
ATOM 1293 C CA . ARG A 1 162 ? -1.939 -27.712 -16.111 1.00 36.55 154 ARG A CA 1
ATOM 1294 C C . ARG A 1 162 ? -2.420 -26.553 -16.974 1.00 37.74 154 ARG A C 1
ATOM 1295 O O . ARG A 1 162 ? -1.582 -25.875 -17.578 1.00 37.60 154 ARG A O 1
ATOM 1303 N N . HIS A 1 163 ? -3.724 -26.302 -17.060 1.00 34.62 155 HIS A N 1
ATOM 1304 C CA . HIS A 1 163 ? -4.233 -25.214 -17.888 1.00 36.83 155 HIS A CA 1
ATOM 1305 C C . HIS A 1 163 ? -4.463 -23.924 -17.114 1.00 34.46 155 HIS A C 1
ATOM 1306 O O . HIS A 1 163 ? -4.780 -22.898 -17.726 1.00 35.92 155 HIS A O 1
ATOM 1313 N N . THR A 1 164 ? -4.300 -23.943 -15.796 1.00 29.87 156 THR A N 1
ATOM 1314 C CA . THR A 1 164 ? -4.601 -22.775 -14.978 1.00 30.72 156 THR A CA 1
ATOM 1315 C C . THR A 1 164 ? -3.488 -21.745 -15.116 1.00 25.44 156 THR A C 1
ATOM 1316 O O . THR A 1 164 ? -2.323 -22.027 -14.815 1.00 25.60 156 THR A O 1
ATOM 1320 N N . LYS A 1 165 ? -3.861 -20.554 -15.569 1.00 20.69 157 LYS A N 1
ATOM 1321 C CA . LYS A 1 165 ? -2.933 -19.461 -15.829 1.00 19.04 157 LYS A CA 1
ATOM 1322 C C . LYS A 1 165 ? -3.374 -18.187 -15.122 1.00 20.97 157 LYS A C 1
ATOM 1323 O O . LYS A 1 165 ? -2.535 -17.385 -14.701 1.00 18.33 157 LYS A O 1
ATOM 1329 N N . TYR A 1 166 ? -4.688 -17.973 -14.981 1.00 19.30 158 TYR A N 1
ATOM 1330 C CA . TYR A 1 166 ? -5.191 -16.698 -14.494 1.00 20.59 158 TYR A CA 1
ATOM 1331 C C . TYR A 1 166 ? -5.941 -16.790 -13.181 1.00 20.74 158 TYR A C 1
ATOM 1332 O O . TYR A 1 166 ? -6.134 -15.763 -12.520 1.00 20.36 158 TYR A O 1
ATOM 1341 N N . LYS A 1 167 ? -6.333 -17.986 -12.767 1.00 22.00 159 LYS A N 1
ATOM 1342 C CA . LYS A 1 167 ? -7.145 -18.156 -11.567 1.00 24.88 159 LYS A CA 1
ATOM 1343 C C . LYS A 1 167 ? -6.219 -18.256 -10.355 1.00 25.53 159 LYS A C 1
ATOM 1344 O O . LYS A 1 167 ? -6.074 -19.290 -9.705 1.00 26.13 159 LYS A O 1
ATOM 1350 N N . SER A 1 168 ? -5.559 -17.135 -10.080 1.00 20.73 160 SER A N 1
ATOM 1351 C CA . SER A 1 168 ? -4.573 -17.030 -9.009 1.00 20.58 160 SER A CA 1
ATOM 1352 C C . SER A 1 168 ? -4.409 -15.552 -8.665 1.00 16.90 160 SER A C 1
ATOM 1353 O O . SER A 1 168 ? -5.213 -14.710 -9.077 1.00 18.78 160 SER A O 1
ATOM 1356 N N . SER A 1 169 ? -3.360 -15.230 -7.912 1.00 17.86 161 SER A N 1
ATOM 1357 C CA . SER A 1 169 ? -3.122 -13.855 -7.492 1.00 15.83 161 SER A CA 1
ATOM 1358 C C . SER A 1 169 ? -1.652 -13.702 -7.133 1.00 16.05 161 SER A C 1
ATOM 1359 O O . SER A 1 169 ? -0.947 -14.688 -6.907 1.00 16.19 161 SER A O 1
ATOM 1362 N N . MET A 1 170 ? -1.196 -12.450 -7.059 1.00 15.66 162 MET A N 1
ATOM 1363 C CA . MET A 1 170 ? 0.180 -12.233 -6.629 1.00 14.87 162 MET A CA 1
ATOM 1364 C C . MET A 1 170 ? 0.403 -12.710 -5.198 1.00 15.10 162 MET A C 1
ATOM 1365 O O . MET A 1 170 ? 1.510 -13.128 -4.841 1.00 15.45 162 MET A O 1
ATOM 1370 N N . GLU A 1 171 ? -0.634 -12.652 -4.364 1.00 16.24 163 GLU A N 1
ATOM 1371 C CA . GLU A 1 171 ? -0.502 -13.128 -2.992 1.00 15.30 163 GLU A CA 1
ATOM 1372 C C . GLU A 1 171 ? -0.280 -14.636 -2.945 1.00 15.99 163 GLU A C 1
ATOM 1373 O O . GLU A 1 171 ? 0.491 -15.132 -2.111 1.00 16.39 163 GLU A O 1
ATOM 1379 N N . LYS A 1 172 ? -0.931 -15.379 -3.845 1.00 15.29 164 LYS A N 1
ATOM 1380 C CA . LYS A 1 172 ? -0.701 -16.816 -3.936 1.00 15.75 164 LYS A CA 1
ATOM 1381 C C . LYS A 1 172 ? 0.689 -17.123 -4.488 1.00 14.96 164 LYS A C 1
ATOM 1382 O O . LYS A 1 172 ? 1.342 -18.079 -4.046 1.00 15.15 164 LYS A O 1
ATOM 1388 N N . VAL A 1 173 ? 1.150 -16.328 -5.460 1.00 15.41 165 VAL A N 1
ATOM 1389 C CA . VAL A 1 173 ? 2.529 -16.458 -5.943 1.00 15.82 165 VAL A CA 1
ATOM 1390 C C . VAL A 1 173 ? 3.520 -16.327 -4.787 1.00 13.55 165 VAL A C 1
ATOM 1391 O O . VAL A 1 173 ? 4.451 -17.131 -4.649 1.00 14.64 165 VAL A O 1
ATOM 1395 N N . ILE A 1 174 ? 3.320 -15.323 -3.924 1.00 13.57 166 ILE A N 1
ATOM 1396 C CA . ILE A 1 174 ? 4.171 -15.146 -2.745 1.00 14.41 166 ILE A CA 1
ATOM 1397 C C . ILE A 1 174 ? 4.103 -16.370 -1.833 1.00 14.51 166 ILE A C 1
ATOM 1398 O O . ILE A 1 174 ? 5.127 -16.839 -1.307 1.00 15.17 166 ILE A O 1
ATOM 1403 N N . ALA A 1 175 ? 2.891 -16.895 -1.615 1.00 13.78 167 ALA A N 1
ATOM 1404 C CA . ALA A 1 175 ? 2.729 -18.046 -0.736 1.00 14.71 167 ALA A CA 1
ATOM 1405 C C . ALA A 1 175 ? 3.487 -19.261 -1.261 1.00 14.81 167 ALA A C 1
ATOM 1406 O O . ALA A 1 175 ? 4.051 -20.029 -0.477 1.00 15.96 167 ALA A O 1
ATOM 1408 N N . VAL A 1 176 ? 3.512 -19.456 -2.588 1.00 14.15 168 VAL A N 1
ATOM 1409 C CA . VAL A 1 176 ? 4.280 -20.561 -3.167 1.00 14.98 168 VAL A CA 1
ATOM 1410 C C . VAL A 1 176 ? 5.766 -20.407 -2.861 1.00 15.96 168 VAL A C 1
ATOM 1411 O O . VAL A 1 176 ? 6.447 -21.375 -2.494 1.00 16.37 168 VAL A O 1
ATOM 1415 N N . ILE A 1 177 ? 6.302 -19.190 -3.020 1.00 13.95 169 ILE A N 1
ATOM 1416 C CA . ILE A 1 177 ? 7.714 -18.958 -2.728 1.00 15.29 169 ILE A CA 1
ATOM 1417 C C . ILE A 1 177 ? 8.014 -19.236 -1.260 1.00 16.88 169 ILE A C 1
ATOM 1418 O O . ILE A 1 177 ? 9.021 -19.872 -0.920 1.00 16.04 169 ILE A O 1
ATOM 1423 N N . GLU A 1 178 ? 7.155 -18.746 -0.366 1.00 16.00 170 GLU A N 1
ATOM 1424 C CA . GLU A 1 178 ? 7.337 -18.986 1.066 1.00 16.90 170 GLU A CA 1
ATOM 1425 C C . GLU A 1 178 ? 7.339 -20.481 1.378 1.00 18.41 170 GLU A C 1
ATOM 1426 O O . GLU A 1 178 ? 8.135 -20.952 2.203 1.00 20.32 170 GLU A O 1
ATOM 1432 N N . GLN A 1 179 ? 6.472 -21.246 0.712 1.00 18.18 171 GLN A N 1
ATOM 1433 C CA . GLN A 1 179 ? 6.363 -22.674 1.006 1.00 18.98 171 GLN A CA 1
ATOM 1434 C C . GLN A 1 179 ? 7.590 -23.454 0.538 1.00 21.97 171 GLN A C 1
ATOM 1435 O O . GLN A 1 179 ? 8.089 -24.330 1.260 1.00 23.49 171 GLN A O 1
ATOM 1441 N N . PHE A 1 180 ? 8.095 -23.162 -0.661 1.00 18.22 172 PHE A N 1
ATOM 1442 C CA . PHE A 1 180 ? 9.003 -24.082 -1.337 1.00 17.11 172 PHE A CA 1
ATOM 1443 C C . PHE A 1 180 ? 10.429 -23.584 -1.498 1.00 17.57 172 PHE A C 1
ATOM 1444 O O . PHE A 1 180 ? 11.338 -24.408 -1.626 1.00 18.43 172 PHE A O 1
ATOM 1452 N N . CYS A 1 181 ? 10.665 -22.275 -1.538 1.00 16.48 173 CYS A N 1
ATOM 1453 C CA . CYS A 1 181 ? 12.012 -21.799 -1.828 1.00 17.21 173 CYS A CA 1
ATOM 1454 C C . CYS A 1 181 ? 12.934 -21.942 -0.618 1.00 17.32 173 CYS A C 1
ATOM 1455 O O . CYS A 1 181 ? 12.516 -21.803 0.538 1.00 17.99 173 CYS A O 1
ATOM 1458 N N . THR A 1 182 ? 14.212 -22.212 -0.902 1.00 16.16 174 THR A N 1
ATOM 1459 C CA . THR A 1 182 ? 15.172 -22.421 0.181 1.00 17.13 174 THR A CA 1
ATOM 1460 C C . THR A 1 182 ? 15.405 -21.143 0.976 1.00 18.11 174 THR A C 1
ATOM 1461 O O . THR A 1 182 ? 15.463 -21.177 2.212 1.00 18.32 174 THR A O 1
ATOM 1465 N N . PHE A 1 183 ? 15.546 -20.004 0.288 1.00 15.81 175 PHE A N 1
ATOM 1466 C CA . PHE A 1 183 ? 15.772 -18.708 0.926 1.00 16.51 175 PHE A CA 1
ATOM 1467 C C . PHE A 1 183 ? 14.685 -17.748 0.452 1.00 17.20 175 PHE A C 1
ATOM 1468 O O . PHE A 1 183 ? 14.939 -16.888 -0.405 1.00 17.54 175 PHE A O 1
ATOM 1476 N N . PRO A 1 184 ? 13.471 -17.847 1.006 1.00 15.43 176 PRO A N 1
ATOM 1477 C CA . PRO A 1 184 ? 12.369 -17.008 0.499 1.00 17.38 176 PRO A CA 1
ATOM 1478 C C . PRO A 1 184 ? 12.656 -15.516 0.509 1.00 18.78 176 PRO A C 1
ATOM 1479 O O . PRO A 1 184 ? 12.207 -14.813 -0.399 1.00 17.04 176 PRO A O 1
ATOM 1483 N N . LYS A 1 185 ? 13.383 -14.996 1.498 1.00 18.81 177 LYS A N 1
ATOM 1484 C CA . LYS A 1 185 ? 13.618 -13.556 1.544 1.00 20.37 177 LYS A CA 1
ATOM 1485 C C . LYS A 1 185 ? 14.409 -13.076 0.337 1.00 18.81 177 LYS A C 1
ATOM 1486 O O . LYS A 1 185 ? 14.174 -11.965 -0.164 1.00 20.74 177 LYS A O 1
ATOM 1492 N N . ILE A 1 186 ? 15.369 -13.882 -0.130 1.00 18.51 178 ILE A N 1
ATOM 1493 C CA . ILE A 1 186 ? 16.113 -13.539 -1.338 1.00 19.35 178 ILE A CA 1
ATOM 1494 C C . ILE A 1 186 ? 15.192 -13.568 -2.548 1.00 17.82 178 ILE A C 1
ATOM 1495 O O . ILE A 1 186 ? 15.239 -12.686 -3.420 1.00 16.59 178 ILE A O 1
ATOM 1500 N N . GLU A 1 187 ? 14.321 -14.572 -2.610 1.00 15.96 179 GLU A N 1
ATOM 1501 C CA . GLU A 1 187 ? 13.402 -14.677 -3.730 1.00 16.08 179 GLU A CA 1
ATOM 1502 C C . GLU A 1 187 ? 12.338 -13.583 -3.702 1.00 15.57 179 GLU A C 1
ATOM 1503 O O . GLU A 1 187 ? 11.872 -13.169 -4.772 1.00 15.54 179 GLU A O 1
ATOM 1509 N N . PHE A 1 188 ? 11.976 -13.071 -2.512 1.00 15.05 180 PHE A N 1
ATOM 1510 C CA . PHE A 1 188 ? 11.033 -11.955 -2.454 1.00 14.81 180 PHE A CA 1
ATOM 1511 C C . PHE A 1 188 ? 11.628 -10.697 -3.083 1.00 13.86 180 PHE A C 1
ATOM 1512 O O . PHE A 1 188 ? 10.908 -9.936 -3.741 1.00 16.35 180 PHE A O 1
ATOM 1520 N N . VAL A 1 189 ? 12.922 -10.438 -2.873 1.00 14.95 181 VAL A N 1
ATOM 1521 C CA . VAL A 1 189 ? 13.550 -9.286 -3.515 1.00 16.24 181 VAL A CA 1
ATOM 1522 C C . VAL A 1 189 ? 1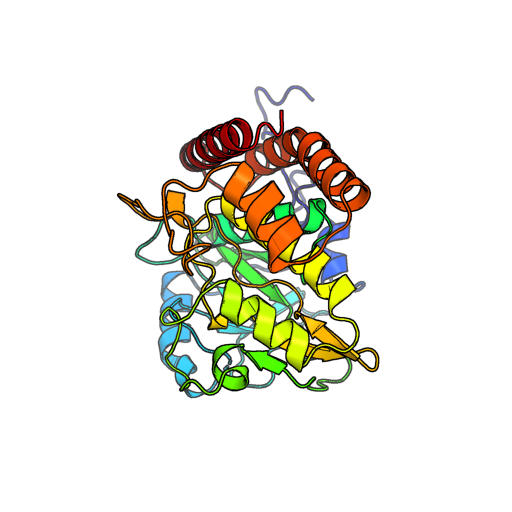3.488 -9.441 -5.024 1.00 16.09 181 VAL A C 1
ATOM 1523 O O . VAL A 1 189 ? 13.173 -8.494 -5.760 1.00 16.85 181 VAL A O 1
ATOM 1527 N N . LYS A 1 190 ? 13.739 -10.653 -5.506 1.00 15.21 182 LYS A N 1
ATOM 1528 C CA . LYS A 1 190 ? 13.669 -10.927 -6.935 1.00 14.99 182 LYS A CA 1
ATOM 1529 C C . LYS A 1 190 ? 12.255 -10.728 -7.469 1.00 14.49 182 LYS A C 1
ATOM 1530 O O . LYS A 1 190 ? 12.061 -10.105 -8.521 1.00 14.98 182 LYS A O 1
ATOM 1536 N N . LEU A 1 191 ? 11.251 -11.239 -6.750 1.00 14.99 183 LEU A N 1
ATOM 1537 C CA . LEU A 1 191 ? 9.868 -11.075 -7.192 1.00 13.88 183 LEU A CA 1
ATOM 1538 C C . LEU A 1 191 ? 9.463 -9.607 -7.205 1.00 14.90 183 LEU A C 1
ATOM 1539 O O . LEU A 1 191 ? 8.734 -9.165 -8.106 1.00 13.89 183 LEU A O 1
ATOM 1544 N N . PHE A 1 192 ? 9.925 -8.837 -6.208 1.00 14.40 184 PHE A N 1
ATOM 1545 C CA . PHE A 1 192 ? 9.663 -7.397 -6.186 1.00 15.23 184 PHE A CA 1
ATOM 1546 C C . PHE A 1 192 ? 10.219 -6.722 -7.438 1.00 14.22 184 PHE A C 1
ATOM 1547 O O . PHE A 1 192 ? 9.512 -5.978 -8.131 1.00 13.58 184 PHE A O 1
ATOM 1555 N N . LYS A 1 193 ? 11.484 -6.996 -7.764 1.00 14.53 185 LYS A N 1
ATOM 1556 C CA . LYS A 1 193 ? 12.092 -6.411 -8.957 1.00 14.32 185 LYS A CA 1
ATOM 1557 C C . LYS A 1 193 ? 11.362 -6.851 -10.222 1.00 14.01 185 LYS A C 1
ATOM 1558 O O . LYS A 1 193 ? 11.124 -6.039 -11.124 1.00 14.05 185 LYS A O 1
ATOM 1564 N N . LEU A 1 194 ? 11.031 -8.142 -10.324 1.00 13.88 186 LEU A N 1
ATOM 1565 C CA . LEU A 1 194 ? 10.375 -8.665 -11.518 1.00 14.70 186 LEU A CA 1
ATOM 1566 C C . LEU A 1 194 ? 8.998 -8.045 -11.706 1.00 14.01 186 LEU A C 1
ATOM 1567 O O . LEU A 1 194 ? 8.588 -7.750 -12.836 1.00 14.45 186 LEU A O 1
ATOM 1572 N N . THR A 1 195 ? 8.267 -7.843 -10.605 1.00 14.25 187 THR A N 1
ATOM 1573 C CA . THR A 1 195 ? 6.914 -7.311 -10.696 1.00 14.64 187 THR A CA 1
ATOM 1574 C C . THR A 1 195 ? 6.919 -5.825 -11.037 1.00 13.93 187 THR A C 1
ATOM 1575 O O . THR A 1 195 ? 6.121 -5.375 -11.865 1.00 14.59 187 THR A O 1
ATOM 1579 N N . LEU A 1 196 ? 7.829 -5.052 -10.446 1.00 13.46 188 LEU A N 1
ATOM 1580 C CA . LEU A 1 196 ? 7.987 -3.667 -10.892 1.00 14.12 188 LEU A CA 1
ATOM 1581 C C . LEU A 1 196 ? 8.403 -3.613 -12.359 1.00 14.36 188 LEU A C 1
ATOM 1582 O O . LEU A 1 196 ? 7.887 -2.801 -13.139 1.00 14.86 188 LEU A O 1
ATOM 1587 N N . PHE A 1 197 ? 9.348 -4.467 -12.751 1.00 14.33 189 PHE A N 1
ATOM 1588 C CA . PHE A 1 197 ? 9.781 -4.499 -14.138 1.00 13.30 189 PHE A CA 1
ATOM 1589 C C . PHE A 1 197 ? 8.606 -4.737 -15.077 1.00 13.21 189 PHE A C 1
ATOM 1590 O O . PHE A 1 197 ? 8.421 -4.011 -16.065 1.00 13.70 189 PHE A O 1
ATOM 1598 N N . ASN A 1 198 ? 7.805 -5.766 -14.797 1.00 13.96 190 ASN A N 1
ATOM 1599 C CA . ASN A 1 198 ? 6.678 -6.090 -15.673 1.00 13.82 190 ASN A CA 1
ATOM 1600 C C . ASN A 1 198 ? 5.683 -4.938 -15.771 1.00 14.54 190 ASN A C 1
ATOM 1601 O O . ASN A 1 198 ? 5.087 -4.719 -16.837 1.00 15.43 190 ASN A O 1
ATOM 1606 N N . PHE A 1 199 ? 5.487 -4.194 -14.679 1.00 14.20 191 PHE A N 1
ATOM 1607 C CA . PHE A 1 199 ? 4.618 -3.020 -14.729 1.00 14.44 191 PHE A CA 1
ATOM 1608 C C . PHE A 1 199 ? 5.213 -1.927 -15.620 1.00 15.47 191 PHE A C 1
ATOM 1609 O O . PHE A 1 199 ? 4.512 -1.342 -16.460 1.00 16.54 191 PHE A O 1
ATOM 1617 N N . LEU A 1 200 ? 6.510 -1.648 -15.461 1.00 14.77 192 LEU A N 1
ATOM 1618 C CA . LEU A 1 200 ? 7.150 -0.570 -16.213 1.00 15.86 192 LEU A CA 1
ATOM 1619 C C . LEU A 1 200 ? 7.172 -0.841 -17.709 1.00 16.84 192 LEU A C 1
ATOM 1620 O O . LEU A 1 200 ? 7.075 0.099 -18.510 1.00 16.37 192 LEU A O 1
ATOM 1625 N N . VAL A 1 201 ? 7.329 -2.103 -18.113 1.00 15.11 193 VAL A N 1
ATOM 1626 C CA . VAL A 1 201 ? 7.477 -2.435 -19.527 1.00 14.58 193 VAL A CA 1
ATOM 1627 C C . VAL A 1 201 ? 6.174 -2.903 -20.160 1.00 15.59 193 VAL A C 1
ATOM 1628 O O . VAL A 1 201 ? 6.189 -3.390 -21.286 1.00 16.84 193 VAL A O 1
ATOM 1632 N N . GLY A 1 202 ? 5.050 -2.794 -19.457 1.00 14.70 194 GLY A N 1
ATOM 1633 C CA . GLY A 1 202 ? 3.801 -3.141 -20.098 1.00 14.55 194 GLY A CA 1
ATOM 1634 C C . GLY A 1 202 ? 3.538 -4.620 -20.260 1.00 15.00 194 GLY A C 1
ATOM 1635 O O . GLY A 1 202 ? 2.728 -5.011 -21.105 1.00 14.77 194 GLY A O 1
ATOM 1636 N N . ASN A 1 203 ? 4.193 -5.469 -19.469 1.00 14.42 195 ASN A N 1
ATOM 1637 C CA . ASN A 1 203 ? 3.889 -6.894 -19.506 1.00 15.28 195 ASN A CA 1
ATOM 1638 C C . ASN A 1 203 ? 2.651 -7.175 -18.657 1.00 14.40 195 ASN A C 1
ATOM 1639 O O . ASN A 1 203 ? 2.728 -7.418 -17.452 1.00 16.05 195 ASN A O 1
ATOM 1644 N N . GLU A 1 204 ? 1.494 -7.136 -19.300 1.00 15.10 196 GLU A N 1
ATOM 1645 C CA . GLU A 1 204 ? 0.229 -7.438 -18.646 1.00 16.04 196 GLU A CA 1
ATOM 1646 C C . GLU A 1 204 ? -0.114 -8.912 -18.750 1.00 16.82 196 GLU A C 1
ATOM 1647 O O . GLU A 1 204 ? -1.253 -9.312 -18.455 1.00 17.21 196 GLU A O 1
ATOM 1653 N N . GLU A 1 205 ? 0.864 -9.733 -19.130 1.00 15.82 197 GLU A N 1
ATOM 1654 C CA . GLU A 1 205 ? 0.651 -11.140 -19.393 1.00 17.13 197 GLU A CA 1
ATOM 1655 C C . GLU A 1 205 ? 1.623 -12.041 -18.641 1.00 14.66 197 GLU A C 1
ATOM 1656 O O . GLU A 1 205 ? 1.996 -13.105 -19.145 1.00 14.65 197 GLU A O 1
ATOM 1662 N N . MET A 1 206 ? 2.037 -11.639 -17.444 1.00 14.74 198 MET A N 1
ATOM 1663 C CA . MET A 1 206 ? 2.866 -12.489 -16.591 1.00 14.36 198 MET A CA 1
ATOM 1664 C C . MET A 1 206 ? 1.934 -13.377 -15.778 1.00 14.39 198 MET A C 1
ATOM 1665 O O . MET A 1 206 ? 1.540 -13.048 -14.659 1.00 15.53 198 MET A O 1
ATOM 1670 N N . HIS A 1 207 ? 1.559 -14.507 -16.371 1.00 14.86 199 HIS A N 1
ATOM 1671 C CA . HIS A 1 207 ? 0.528 -15.367 -15.808 1.00 15.02 199 HIS A CA 1
ATOM 1672 C C . HIS A 1 207 ? 1.178 -16.433 -14.925 1.00 14.69 199 HIS A C 1
ATOM 1673 O O . HIS A 1 207 ? 2.401 -16.498 -14.783 1.00 14.68 199 HIS A O 1
ATOM 1680 N N . LEU A 1 208 ? 0.351 -17.310 -14.353 1.00 14.59 200 LEU A N 1
ATOM 1681 C CA . LEU A 1 208 ? 0.836 -18.225 -13.325 1.00 15.33 200 LEU A CA 1
ATOM 1682 C C . LEU A 1 208 ? 1.892 -19.183 -13.858 1.00 14.86 200 LEU A C 1
ATOM 1683 O O . LEU A 1 208 ? 2.817 -19.552 -13.125 1.00 16.74 200 LEU A O 1
ATOM 1688 N N . LYS A 1 209 ? 1.789 -19.587 -15.125 1.00 14.29 201 LYS A N 1
ATOM 1689 C CA . LYS A 1 209 ? 2.744 -20.548 -15.655 1.00 15.13 201 LYS A CA 1
ATOM 1690 C C . LYS A 1 209 ? 4.062 -19.901 -16.066 1.00 14.03 201 LYS A C 1
ATOM 1691 O O . LYS A 1 209 ? 5.009 -20.620 -16.398 1.00 14.69 201 LYS A O 1
ATOM 1697 N N . ASN A 1 210 ? 4.144 -18.568 -16.032 1.00 13.19 202 ASN A N 1
ATOM 1698 C CA . ASN A 1 210 ? 5.405 -17.877 -16.238 1.00 13.54 202 ASN A CA 1
ATOM 1699 C C . ASN A 1 210 ? 6.261 -17.882 -14.983 1.00 13.23 202 ASN A C 1
ATOM 1700 O O . ASN A 1 210 ? 7.426 -17.484 -15.050 1.00 13.86 202 ASN A O 1
ATOM 1705 N N . PHE A 1 211 ? 5.714 -18.298 -13.840 1.00 13.10 203 PHE A N 1
ATOM 1706 C CA . PHE A 1 211 ? 6.493 -18.467 -12.622 1.00 13.24 203 PHE A CA 1
ATOM 1707 C C . PHE A 1 211 ? 6.844 -19.941 -12.466 1.00 13.48 203 PHE A C 1
ATOM 1708 O O . PHE A 1 211 ? 5.956 -20.795 -12.517 1.00 14.18 203 PHE A O 1
ATOM 1716 N N . SER A 1 212 ? 8.133 -20.230 -12.293 1.00 13.10 204 SER A N 1
ATOM 1717 C CA . SER A 1 212 ? 8.607 -21.592 -12.090 1.00 13.74 204 SER A CA 1
ATOM 1718 C C . SER A 1 212 ? 9.681 -21.589 -11.020 1.00 14.07 204 SER A C 1
ATOM 1719 O O . SER A 1 212 ? 10.413 -20.606 -10.862 1.00 15.15 204 SER A O 1
ATOM 1722 N N . LEU A 1 213 ? 9.793 -22.707 -10.298 1.00 14.72 205 LEU A N 1
ATOM 1723 C CA . LEU A 1 213 ? 10.912 -22.949 -9.397 1.00 15.28 205 LEU A CA 1
ATOM 1724 C C . LEU A 1 213 ? 11.829 -23.992 -10.017 1.00 13.16 205 LEU A C 1
ATOM 1725 O O . LEU A 1 213 ? 11.371 -24.907 -10.716 1.00 16.07 205 LEU A O 1
ATOM 1730 N N . ILE A 1 214 ? 13.124 -23.840 -9.750 1.00 15.09 206 ILE A N 1
ATOM 1731 C CA . ILE A 1 214 ? 14.155 -24.717 -10.291 1.00 15.15 206 ILE A CA 1
ATOM 1732 C C . ILE A 1 214 ? 15.046 -25.201 -9.153 1.00 16.86 206 ILE A C 1
ATOM 1733 O O . ILE A 1 214 ? 15.342 -24.449 -8.216 1.00 16.43 206 ILE A O 1
ATOM 1738 N N . THR A 1 215 ? 15.505 -26.448 -9.255 1.00 17.95 207 THR A N 1
ATOM 1739 C CA . THR A 1 215 ? 16.469 -26.999 -8.309 1.00 19.32 207 THR A CA 1
ATOM 1740 C C . THR A 1 215 ? 17.839 -26.933 -8.966 1.00 18.31 207 THR A C 1
ATOM 1741 O O . THR A 1 215 ? 18.111 -27.652 -9.932 1.00 19.52 207 THR A O 1
ATOM 1745 N N . LYS A 1 216 ? 18.675 -26.041 -8.465 1.00 18.11 208 LYS A N 1
ATOM 1746 C CA . LYS A 1 216 ? 19.987 -25.794 -9.032 1.00 20.78 208 LYS A CA 1
ATOM 1747 C C . LYS A 1 216 ? 20.850 -25.170 -7.947 1.00 21.19 208 LYS A C 1
ATOM 1748 O O . LYS A 1 216 ? 20.355 -24.432 -7.090 1.00 19.92 208 LYS A O 1
ATOM 1754 N N . ASP A 1 217 ? 22.143 -25.492 -7.976 1.00 21.20 209 ASP A N 1
ATOM 1755 C CA . ASP A 1 217 ? 23.102 -24.940 -7.019 1.00 24.07 209 ASP A CA 1
ATOM 1756 C C . ASP A 1 217 ? 22.732 -25.291 -5.578 1.00 19.68 209 ASP A C 1
ATOM 1757 O O . ASP A 1 217 ? 22.928 -24.489 -4.663 1.00 20.16 209 ASP A O 1
ATOM 1762 N N . ARG A 1 218 ? 22.163 -26.485 -5.395 1.00 18.38 210 ARG A N 1
ATOM 1763 C CA . ARG A 1 218 ? 21.846 -27.034 -4.074 1.00 17.70 210 ARG A CA 1
ATOM 1764 C C . ARG A 1 218 ? 20.776 -26.226 -3.347 1.00 18.24 210 ARG A C 1
ATOM 1765 O O . ARG A 1 218 ? 20.743 -26.187 -2.117 1.00 17.94 210 ARG A O 1
ATOM 1773 N N . LYS A 1 219 ? 19.872 -25.606 -4.100 1.00 17.31 211 LYS A N 1
ATOM 1774 C CA . LYS A 1 219 ? 18.749 -24.887 -3.521 1.00 17.11 211 LYS A CA 1
ATOM 1775 C C . LYS A 1 219 ? 17.586 -24.891 -4.509 1.00 16.13 211 LYS A C 1
ATOM 1776 O O . LYS A 1 219 ? 17.739 -25.246 -5.682 1.00 17.89 211 LYS A O 1
ATOM 1782 N N . ILE A 1 220 ? 16.406 -24.524 -4.005 1.00 15.18 212 ILE A N 1
ATOM 1783 C CA . ILE A 1 220 ? 15.216 -24.282 -4.819 1.00 15.70 212 ILE A CA 1
ATOM 1784 C C . ILE A 1 220 ? 15.026 -22.776 -4.891 1.00 16.05 212 ILE A C 1
ATOM 1785 O O . ILE A 1 220 ? 14.969 -22.105 -3.858 1.00 17.25 212 ILE A O 1
ATOM 1790 N N . SER A 1 221 ? 14.956 -22.236 -6.108 1.00 15.72 213 SER A N 1
ATOM 1791 C CA . SER A 1 221 ? 14.818 -20.800 -6.315 1.00 15.69 213 SER A CA 1
ATOM 1792 C C . SER A 1 221 ? 13.856 -20.560 -7.462 1.00 13.77 213 SER A C 1
ATOM 1793 O O . SER A 1 221 ? 13.571 -21.459 -8.258 1.00 14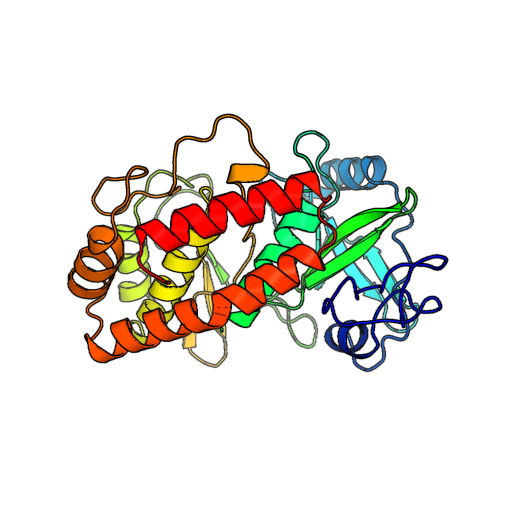.85 213 SER A O 1
ATOM 1796 N N . ILE A 1 222 ? 13.391 -19.311 -7.575 1.00 14.31 214 ILE A N 1
ATOM 1797 C CA . ILE A 1 222 ? 12.691 -18.902 -8.789 1.00 13.64 214 ILE A CA 1
ATOM 1798 C C . ILE A 1 222 ? 13.631 -19.074 -9.979 1.00 13.13 214 ILE A C 1
ATOM 1799 O O . ILE A 1 222 ? 14.824 -18.766 -9.899 1.00 13.64 214 ILE A O 1
ATOM 1804 N N . SER A 1 223 ? 13.092 -19.606 -11.079 1.00 13.77 215 SER A N 1
ATOM 1805 C CA . SER A 1 223 ? 13.866 -19.858 -12.289 1.00 12.92 215 SER A CA 1
ATOM 1806 C C . SER A 1 223 ? 14.408 -18.566 -12.910 1.00 14.23 215 SER A C 1
ATOM 1807 O O . SER A 1 223 ? 13.971 -17.455 -12.578 1.00 13.89 215 SER A O 1
ATOM 1810 N N . PRO A 1 224 ? 15.361 -18.686 -13.830 1.00 13.65 216 PRO A N 1
ATOM 1811 C CA . PRO A 1 224 ? 15.675 -17.551 -14.699 1.00 12.82 216 PRO A CA 1
ATOM 1812 C C . PRO A 1 224 ? 14.412 -17.078 -15.403 1.00 13.39 216 PRO A C 1
ATOM 1813 O O . PRO A 1 224 ? 13.452 -17.830 -15.595 1.00 14.26 216 PRO A O 1
ATOM 1817 N N . ALA A 1 225 ? 14.411 -15.808 -15.777 1.00 13.53 217 ALA A N 1
ATOM 1818 C CA . ALA A 1 225 ? 13.237 -15.224 -16.407 1.00 14.77 217 ALA A CA 1
ATOM 1819 C C . ALA A 1 225 ? 13.012 -15.783 -17.810 1.00 13.26 217 ALA A C 1
ATOM 1820 O O . ALA A 1 225 ? 13.951 -16.125 -18.542 1.00 15.47 217 ALA A O 1
ATOM 1822 N N . TYR A 1 226 ? 11.737 -15.877 -18.180 1.00 13.27 218 TYR A N 1
ATOM 1823 C CA . TYR A 1 226 ? 11.365 -16.247 -19.537 1.00 13.47 218 TYR A CA 1
ATOM 1824 C C . TYR A 1 226 ? 10.079 -15.525 -19.916 1.00 12.82 218 TYR A C 1
ATOM 1825 O O . TYR A 1 226 ? 9.268 -15.164 -19.053 1.00 13.07 218 TYR A O 1
ATOM 1834 N N . ASP A 1 227 ? 9.913 -15.274 -21.222 1.00 12.49 219 ASP A N 1
ATOM 1835 C CA . ASP A 1 227 ? 8.654 -14.774 -21.772 1.00 12.81 219 ASP A CA 1
ATOM 1836 C C . ASP A 1 227 ? 8.326 -13.353 -21.320 1.00 12.91 219 ASP A C 1
ATOM 1837 O O . ASP A 1 227 ? 7.151 -12.992 -21.191 1.00 13.71 219 ASP A O 1
ATOM 1842 N N . LEU A 1 228 ? 9.332 -12.519 -21.078 1.00 13.05 220 LEU A N 1
ATOM 1843 C CA . LEU A 1 228 ? 9.084 -11.125 -20.715 1.00 12.13 220 LEU A CA 1
ATOM 1844 C C . LEU A 1 228 ? 9.012 -10.295 -21.993 1.00 13.67 220 LEU A C 1
ATOM 1845 O O . LEU A 1 228 ? 9.964 -10.268 -22.783 1.00 14.47 220 LEU A O 1
ATOM 1850 N N . LEU A 1 229 ? 7.880 -9.629 -22.204 1.00 14.58 221 LEU A N 1
ATOM 1851 C CA . LEU A 1 229 ? 7.717 -8.789 -23.378 1.00 14.60 221 LEU A CA 1
ATOM 1852 C C . LEU A 1 229 ? 6.699 -7.716 -23.040 1.00 13.72 221 LEU A C 1
ATOM 1853 O O . LEU A 1 229 ? 5.933 -7.833 -22.072 1.00 15.23 221 LEU A O 1
ATOM 1858 N N . ASN A 1 230 ? 6.723 -6.645 -23.827 1.00 14.36 222 ASN A N 1
ATOM 1859 C CA . ASN A 1 230 ? 5.748 -5.565 -23.663 1.00 14.51 222 ASN A CA 1
ATOM 1860 C C . ASN A 1 230 ? 4.496 -5.988 -24.410 1.00 15.14 222 ASN A C 1
ATOM 1861 O O . ASN A 1 230 ? 4.315 -5.692 -25.598 1.00 14.74 222 ASN A O 1
ATOM 1866 N N . SER A 1 231 ? 3.631 -6.731 -23.709 1.00 15.45 223 SER A N 1
ATOM 1867 C CA . SER A 1 231 ? 2.443 -7.268 -24.353 1.00 16.76 223 SER A CA 1
ATOM 1868 C C . SER A 1 231 ? 1.437 -6.176 -24.663 1.00 16.98 223 SER A C 1
ATOM 1869 O O . SER A 1 231 ? 0.632 -6.338 -25.586 1.00 18.56 223 SER A O 1
ATOM 1872 N N . THR A 1 232 ? 1.492 -5.068 -23.926 1.00 15.57 224 THR A N 1
ATOM 1873 C CA . THR A 1 232 ? 0.562 -3.963 -24.152 1.00 16.22 224 THR A CA 1
ATOM 1874 C C . THR A 1 232 ? 0.705 -3.390 -25.561 1.00 19.65 224 THR A C 1
ATOM 1875 O O . THR A 1 232 ? -0.294 -3.174 -26.254 1.00 19.86 224 THR A O 1
ATOM 1879 N N . ILE A 1 233 ? 1.938 -3.163 -26.020 1.00 16.50 225 ILE A N 1
ATOM 1880 C CA . ILE A 1 233 ? 2.120 -2.548 -27.339 1.00 17.23 225 ILE A CA 1
ATOM 1881 C C . ILE A 1 233 ? 1.957 -3.546 -28.472 1.00 19.85 225 ILE A C 1
ATOM 1882 O O . ILE A 1 233 ? 1.753 -3.133 -29.624 1.00 20.23 225 ILE A O 1
ATOM 1887 N N . ALA A 1 234 ? 2.057 -4.846 -28.187 1.00 18.00 226 ALA A N 1
ATOM 1888 C CA . ALA A 1 234 ? 1.833 -5.850 -29.211 1.00 18.19 226 ALA A CA 1
ATOM 1889 C C . ALA A 1 234 ? 0.352 -6.124 -29.435 1.00 20.84 226 ALA A C 1
ATOM 1890 O O . ALA A 1 234 ? -0.030 -6.581 -30.520 1.00 21.69 226 ALA A O 1
ATOM 1892 N N . GLN A 1 235 ? -0.479 -5.848 -28.440 1.00 21.86 227 GLN A N 1
ATOM 1893 C CA . GLN A 1 235 ? -1.914 -6.047 -28.521 1.00 23.18 227 GLN A CA 1
ATOM 1894 C C . GLN A 1 235 ? -2.600 -4.745 -28.924 1.00 24.40 227 GLN A C 1
ATOM 1895 O O . GLN A 1 235 ? -1.970 -3.704 -29.137 1.00 29.43 227 GLN A O 1
ATOM 1901 N N . LYS A 1 236 ? -3.913 -4.796 -29.006 1.00 23.60 228 LYS A N 1
ATOM 1902 C CA . LYS A 1 236 ? -4.713 -3.608 -29.220 1.00 25.97 228 LYS A CA 1
ATOM 1903 C C . LYS A 1 236 ? -5.696 -3.475 -28.074 1.00 24.23 228 LYS A C 1
ATOM 1904 O O . LYS A 1 236 ? -6.199 -4.479 -27.553 1.00 22.72 228 LYS A O 1
ATOM 1910 N N . ASN A 1 237 ? -5.949 -2.234 -27.678 1.00 22.50 229 ASN A N 1
ATOM 1911 C CA . ASN A 1 237 ? -7.028 -1.913 -26.747 1.00 23.98 229 ASN A CA 1
ATOM 1912 C C . ASN A 1 237 ? -6.834 -2.594 -25.398 1.00 24.92 229 ASN A C 1
ATOM 1913 O O . ASN A 1 237 ? -7.798 -2.998 -24.748 1.00 24.82 229 ASN A O 1
ATOM 1918 N N . THR A 1 238 ? -5.577 -2.720 -24.976 1.00 23.01 230 THR A N 1
ATOM 1919 C CA . THR A 1 238 ? -5.279 -3.327 -23.685 1.00 21.95 230 THR A CA 1
ATOM 1920 C C . THR A 1 238 ? -5.691 -2.386 -22.560 1.00 23.92 230 THR A C 1
ATOM 1921 O O . THR A 1 238 ? -5.326 -1.208 -22.557 1.00 27.59 230 THR A O 1
ATOM 1925 N N . LYS A 1 239 ? -6.452 -2.903 -21.601 1.00 22.56 231 LYS A N 1
ATOM 1926 C CA . LYS A 1 239 ? -6.843 -2.123 -20.434 1.00 27.48 231 LYS A CA 1
ATOM 1927 C C . LYS A 1 239 ? -6.214 -2.610 -19.141 1.00 26.21 231 LYS A C 1
ATOM 1928 O O . LYS A 1 239 ? -5.987 -1.802 -18.239 1.00 31.82 231 LYS A O 1
ATOM 1934 N N . GLU A 1 240 ? -5.926 -3.899 -19.027 1.00 24.24 232 GLU A N 1
ATOM 1935 C CA . GLU A 1 240 ? -5.362 -4.410 -17.790 1.00 23.57 232 GLU A CA 1
ATOM 1936 C C . GLU A 1 240 ? -3.857 -4.176 -17.748 1.00 21.09 232 GLU A C 1
ATOM 1937 O O . GLU A 1 240 ? -3.188 -4.056 -18.781 1.00 20.48 232 GLU A O 1
ATOM 1943 N N . GLU A 1 241 ? -3.332 -4.121 -16.524 1.00 18.68 233 GLU A N 1
ATOM 1944 C CA . GLU A 1 241 ? -1.911 -3.926 -16.276 1.00 17.69 233 GLU A CA 1
ATOM 1945 C C . GLU A 1 241 ? -1.209 -5.153 -15.722 1.00 17.66 233 GLU A C 1
ATOM 1946 O O . GLU A 1 241 ? -0.029 -5.348 -16.016 1.00 17.15 233 GLU A O 1
ATOM 1952 N N . LEU A 1 242 ? -1.906 -5.988 -14.953 1.00 16.67 234 LEU A N 1
ATOM 1953 C CA . LEU A 1 242 ? -1.354 -7.195 -14.348 1.00 15.32 234 LEU A CA 1
ATOM 1954 C C . LEU A 1 242 ? -2.212 -8.392 -14.735 1.00 17.65 234 LEU A C 1
ATOM 1955 O O . LEU A 1 242 ? -3.444 -8.315 -14.706 1.00 19.28 234 LEU A O 1
ATOM 1960 N N . ALA A 1 243 ? -1.565 -9.499 -15.102 1.00 15.99 235 ALA A N 1
ATOM 1961 C CA . ALA A 1 243 ? -2.294 -10.729 -15.402 1.00 17.02 235 ALA A CA 1
ATOM 1962 C C . ALA A 1 243 ? -2.928 -11.324 -14.155 1.00 16.49 235 ALA A C 1
ATOM 1963 O O . ALA A 1 243 ? -4.020 -11.906 -14.222 1.00 18.78 235 ALA A O 1
ATOM 1965 N N . LEU A 1 244 ? -2.235 -11.233 -13.022 1.00 16.15 236 LEU A N 1
ATOM 1966 C CA . LEU A 1 244 ? -2.684 -11.781 -11.762 1.00 17.03 236 LEU A CA 1
ATOM 1967 C C . LEU A 1 244 ? -2.907 -10.624 -10.802 1.00 16.54 236 LEU A C 1
ATOM 1968 O O . LEU A 1 244 ? -2.034 -9.754 -10.677 1.00 17.91 236 LEU A O 1
ATOM 1973 N N . PRO A 1 245 ? -4.040 -10.575 -10.107 1.00 16.27 237 PRO A N 1
ATOM 1974 C CA . PRO A 1 245 ? -4.350 -9.396 -9.305 1.00 17.35 237 PRO A CA 1
ATOM 1975 C C . PRO A 1 245 ? -3.401 -9.231 -8.131 1.00 17.88 237 PRO A C 1
ATOM 1976 O O . PRO A 1 245 ? -2.852 -10.193 -7.582 1.00 17.40 237 PRO A O 1
ATOM 1980 N N . LEU A 1 246 ? -3.185 -7.970 -7.782 1.00 17.77 238 LEU A N 1
ATOM 1981 C CA . LEU A 1 246 ? -2.467 -7.581 -6.582 1.00 18.23 238 LEU A CA 1
ATOM 1982 C C . LEU A 1 246 ? -3.423 -6.715 -5.791 1.00 19.49 238 LEU A C 1
ATOM 1983 O O . LEU A 1 246 ? -3.953 -5.736 -6.324 1.00 19.28 238 LEU A O 1
ATOM 1988 N N . LYS A 1 247 ? -3.677 -7.092 -4.542 1.00 20.40 239 LYS A N 1
ATOM 1989 C CA . LYS A 1 247 ? -4.639 -6.357 -3.739 1.00 23.85 239 LYS A CA 1
ATOM 1990 C C . LYS A 1 247 ? -6.011 -6.354 -4.398 1.00 21.24 239 LYS A C 1
ATOM 1991 O O . LYS A 1 247 ? -6.777 -5.399 -4.255 1.00 23.52 239 LYS A O 1
ATOM 1997 N N . GLY A 1 248 ? -6.328 -7.410 -5.140 1.00 20.99 240 GLY A N 1
ATOM 1998 C CA . GLY A 1 248 ? -7.586 -7.487 -5.854 1.00 19.71 240 GLY A CA 1
ATOM 1999 C C . GLY A 1 248 ? -7.661 -6.680 -7.131 1.00 20.46 240 GLY A C 1
ATOM 2000 O O . GLY A 1 248 ? -8.732 -6.636 -7.752 1.00 22.80 240 GLY A O 1
ATOM 2001 N N . LYS A 1 249 ? -6.561 -6.061 -7.557 1.00 18.95 241 LYS A N 1
ATOM 2002 C CA . LYS A 1 249 ? -6.545 -5.140 -8.686 1.00 19.36 241 LYS A CA 1
ATOM 2003 C C . LYS A 1 249 ? -5.720 -5.706 -9.834 1.00 19.33 241 LYS A C 1
ATOM 2004 O O . LYS A 1 249 ? -4.618 -6.220 -9.625 1.00 18.12 241 LYS A O 1
ATOM 2010 N N . LYS A 1 250 ? -6.240 -5.572 -11.054 1.00 19.34 242 LYS A N 1
ATOM 2011 C CA . LYS A 1 250 ? -5.472 -5.825 -12.266 1.00 19.08 242 LYS A CA 1
ATOM 2012 C C . LYS A 1 250 ? -5.231 -4.562 -13.078 1.00 19.05 242 LYS A C 1
ATOM 2013 O O . LYS A 1 250 ? -4.511 -4.612 -14.085 1.00 19.98 242 LYS A O 1
ATOM 2019 N N . ASN A 1 251 ? -5.808 -3.433 -12.669 1.00 19.24 243 ASN A N 1
ATOM 2020 C CA . ASN A 1 251 ? -5.665 -2.165 -13.371 1.00 22.54 243 ASN A CA 1
ATOM 2021 C C . ASN A 1 251 ? -5.676 -1.055 -12.327 1.00 24.10 243 ASN A C 1
ATOM 2022 O O . ASN A 1 251 ? -6.020 -1.280 -11.164 1.00 23.09 243 ASN A O 1
ATOM 2027 N N . ASN A 1 252 ? -5.273 0.146 -12.742 1.00 22.31 244 ASN A N 1
ATOM 2028 C CA . ASN A 1 252 ? -5.244 1.309 -11.856 1.00 25.82 244 ASN A CA 1
ATOM 2029 C C . ASN A 1 252 ? -4.353 1.082 -10.635 1.00 25.22 244 ASN A C 1
ATOM 2030 O O . ASN A 1 252 ? -4.639 1.558 -9.536 1.00 24.96 244 ASN A O 1
ATOM 2035 N N . LEU A 1 253 ? -3.251 0.364 -10.831 1.00 21.39 245 LEU A N 1
ATOM 2036 C CA . LEU A 1 253 ? -2.310 0.144 -9.742 1.00 21.16 245 LEU A CA 1
ATOM 2037 C C . LEU A 1 253 ? -1.658 1.464 -9.351 1.00 21.11 245 LEU A C 1
ATOM 2038 O O . LEU A 1 253 ? -1.389 2.318 -10.201 1.00 23.17 245 LEU A O 1
ATOM 2043 N N . THR A 1 254 ? -1.408 1.636 -8.060 1.00 22.03 246 THR A N 1
ATOM 2044 C CA . THR A 1 254 ? -0.807 2.854 -7.545 1.00 23.16 246 THR A CA 1
ATOM 2045 C C . THR A 1 254 ? 0.602 2.592 -7.034 1.00 24.17 246 THR A C 1
ATOM 2046 O O . THR A 1 254 ? 1.012 1.449 -6.794 1.00 21.42 246 THR A O 1
ATOM 2050 N N . LYS A 1 255 ? 1.339 3.687 -6.856 1.00 22.90 247 LYS A N 1
ATOM 2051 C CA . LYS A 1 255 ? 2.672 3.606 -6.272 1.00 23.19 247 LYS A CA 1
ATOM 2052 C C . LYS A 1 255 ? 2.641 2.893 -4.929 1.00 23.38 247 LYS A C 1
ATOM 2053 O O . LYS A 1 255 ? 3.485 2.032 -4.659 1.00 23.25 247 LYS A O 1
ATOM 2059 N N . SER A 1 256 ? 1.671 3.222 -4.073 1.00 24.04 248 SER A N 1
ATOM 2060 C CA . SER A 1 256 ? 1.629 2.578 -2.766 1.00 23.07 248 SER A CA 1
ATOM 2061 C C . SER A 1 256 ? 1.232 1.110 -2.866 1.00 21.93 248 SER A C 1
ATOM 2062 O O . SER A 1 256 ? 1.662 0.303 -2.033 1.00 20.08 248 SER A O 1
ATOM 2065 N N . ASP A 1 257 ? 0.422 0.741 -3.863 1.00 21.25 249 ASP A N 1
ATOM 2066 C CA . ASP A 1 257 ? 0.124 -0.673 -4.075 1.00 20.06 249 ASP A CA 1
ATOM 2067 C C . ASP A 1 257 ? 1.412 -1.479 -4.209 1.00 18.50 249 ASP A C 1
ATOM 2068 O O . ASP A 1 257 ? 1.533 -2.568 -3.639 1.00 17.93 249 ASP A O 1
ATOM 2073 N N . PHE A 1 258 ? 2.392 -0.949 -4.947 1.00 17.91 250 PHE A N 1
ATOM 2074 C CA . PHE A 1 258 ? 3.651 -1.664 -5.157 1.00 18.08 250 PHE A CA 1
ATOM 2075 C C . PHE A 1 258 ? 4.628 -1.461 -4.004 1.00 18.46 250 PHE A C 1
ATOM 2076 O O . PHE A 1 258 ? 5.257 -2.417 -3.531 1.00 18.41 250 PHE A O 1
ATOM 2084 N N . LEU A 1 259 ? 4.792 -0.217 -3.546 1.00 19.44 251 LEU A N 1
ATOM 2085 C CA . LEU A 1 259 ? 5.910 0.112 -2.668 1.00 20.28 251 LEU A CA 1
ATOM 2086 C C . LEU A 1 259 ? 5.578 -0.008 -1.189 1.00 19.29 251 LEU A C 1
ATOM 2087 O O . LEU A 1 259 ? 6.498 -0.011 -0.363 1.00 21.64 251 LEU A O 1
ATOM 2092 N N . LYS A 1 260 ? 4.293 -0.113 -0.843 1.00 20.53 252 LYS A N 1
ATOM 2093 C CA . LYS A 1 260 ? 3.870 -0.264 0.546 1.00 20.25 252 LYS A CA 1
ATOM 2094 C C . LYS A 1 260 ? 3.117 -1.572 0.745 1.00 19.59 252 LYS A C 1
ATOM 2095 O O . LYS A 1 260 ? 3.611 -2.455 1.449 1.00 18.51 252 LYS A O 1
ATOM 2101 N N . TYR A 1 261 ? 1.941 -1.733 0.135 1.00 19.79 253 TYR A N 1
ATOM 2102 C CA . TYR A 1 261 ? 1.191 -2.977 0.276 1.00 18.97 253 TYR A CA 1
ATOM 2103 C C . TYR A 1 261 ? 2.029 -4.187 -0.138 1.00 17.90 253 TYR A C 1
ATOM 2104 O O . TYR A 1 261 ? 2.190 -5.142 0.628 1.00 16.89 253 TYR A O 1
ATOM 2113 N N . PHE A 1 262 ? 2.556 -4.173 -1.364 1.00 17.16 254 PHE A N 1
ATOM 2114 C CA . PHE A 1 262 ? 3.288 -5.325 -1.884 1.00 16.58 254 PHE A CA 1
ATOM 2115 C C . PHE A 1 262 ? 4.645 -5.468 -1.194 1.00 16.82 254 PHE A C 1
ATOM 2116 O O . PHE A 1 262 ? 4.918 -6.486 -0.546 1.00 16.84 254 PHE A O 1
ATOM 2124 N N . ALA A 1 263 ? 5.480 -4.428 -1.268 1.00 16.52 255 ALA A N 1
ATOM 2125 C CA . ALA A 1 263 ? 6.851 -4.529 -0.764 1.00 17.31 255 ALA A CA 1
ATOM 2126 C C . ALA A 1 263 ? 6.914 -4.759 0.747 1.00 18.16 255 ALA A C 1
ATOM 2127 O O . ALA A 1 263 ? 7.743 -5.541 1.222 1.00 18.92 255 ALA A O 1
ATOM 2129 N N . ILE A 1 264 ? 6.082 -4.055 1.522 1.00 18.44 256 ILE A N 1
ATOM 2130 C CA . ILE A 1 264 ? 6.160 -4.120 2.981 1.00 19.63 256 ILE A CA 1
ATOM 2131 C C . ILE A 1 264 ? 5.189 -5.138 3.565 1.00 18.04 256 ILE A C 1
ATOM 2132 O O . ILE A 1 264 ? 5.602 -6.078 4.254 1.00 20.80 256 ILE A O 1
ATOM 2137 N N . GLU A 1 265 ? 3.893 -4.964 3.302 1.00 19.38 257 GLU A N 1
ATOM 2138 C CA . GLU A 1 265 ? 2.904 -5.825 3.950 1.00 20.14 257 GLU A CA 1
ATOM 2139 C C . GLU A 1 265 ? 2.976 -7.262 3.449 1.00 19.53 257 GLU A C 1
ATOM 2140 O O . GLU A 1 265 ? 2.868 -8.202 4.241 1.00 20.48 257 GLU A O 1
ATOM 2146 N N . LYS A 1 266 ? 3.139 -7.461 2.140 1.00 18.23 258 LYS A N 1
ATOM 2147 C CA . LYS A 1 266 ? 3.110 -8.822 1.611 1.00 18.70 258 LYS A CA 1
ATOM 2148 C C . LYS A 1 266 ? 4.479 -9.489 1.566 1.00 17.78 258 LYS A C 1
ATOM 2149 O O . LYS A 1 266 ? 4.577 -10.691 1.826 1.00 19.16 258 LYS A O 1
ATOM 2155 N N . LEU A 1 267 ? 5.534 -8.739 1.242 1.00 17.72 259 LEU A N 1
ATOM 2156 C CA . LEU A 1 267 ? 6.875 -9.296 1.101 1.00 17.94 259 LEU A CA 1
ATOM 2157 C C . LEU A 1 267 ? 7.758 -9.089 2.323 1.00 19.89 259 LEU A C 1
ATOM 2158 O O . LEU A 1 267 ? 8.789 -9.760 2.433 1.00 21.07 259 LEU A O 1
ATOM 2163 N N . GLY A 1 268 ? 7.408 -8.164 3.217 1.00 19.02 260 GLY A N 1
ATOM 2164 C CA . GLY A 1 268 ? 8.206 -7.926 4.408 1.00 21.34 260 GLY A CA 1
ATOM 2165 C C . GLY A 1 268 ? 9.571 -7.323 4.171 1.00 19.76 260 GLY A C 1
ATOM 2166 O O . GLY A 1 268 ? 10.471 -7.513 4.993 1.00 23.49 260 GLY A O 1
ATOM 2167 N N . LEU A 1 269 ? 9.764 -6.605 3.066 1.00 19.16 261 LEU A N 1
ATOM 2168 C CA . LEU A 1 269 ? 11.075 -6.038 2.782 1.00 22.68 261 LEU A CA 1
ATOM 2169 C C . LEU A 1 269 ? 11.347 -4.834 3.675 1.00 27.78 261 LEU A C 1
ATOM 2170 O O . LEU A 1 269 ? 10.443 -4.051 3.967 1.00 24.72 261 LEU A O 1
ATOM 2175 N N . ASN A 1 270 ? 12.605 -4.692 4.104 1.00 28.49 262 ASN A N 1
ATOM 2176 C CA . ASN A 1 270 ? 13.024 -3.531 4.887 1.00 33.42 262 ASN A CA 1
ATOM 2177 C C . ASN A 1 270 ? 13.037 -2.282 4.006 1.00 32.96 262 ASN A C 1
ATOM 2178 O O . ASN A 1 270 ? 13.251 -2.353 2.791 1.00 29.55 262 ASN A O 1
ATOM 2183 N N . GLN A 1 271 ? 12.823 -1.121 4.636 1.00 33.99 263 GLN A N 1
ATOM 2184 C CA . GLN A 1 271 ? 12.669 0.122 3.882 1.00 31.05 263 GLN A CA 1
ATOM 2185 C C . GLN A 1 271 ? 13.942 0.496 3.135 1.00 30.96 263 GLN A C 1
ATOM 2186 O O . GLN A 1 271 ? 13.884 1.038 2.023 1.00 30.62 263 GLN A O 1
ATOM 2192 N N . ASN A 1 272 ? 15.104 0.248 3.742 1.00 31.54 264 ASN A N 1
ATOM 2193 C CA . ASN A 1 272 ? 16.357 0.548 3.062 1.00 31.93 264 ASN A CA 1
ATOM 2194 C C . ASN A 1 272 ? 16.518 -0.298 1.806 1.00 30.98 264 ASN A C 1
ATOM 2195 O O . ASN A 1 272 ? 17.071 0.172 0.805 1.00 30.28 264 ASN A O 1
ATOM 2200 N N . VAL A 1 273 ? 16.021 -1.536 1.830 1.00 29.01 265 VAL A N 1
ATOM 2201 C CA . VAL A 1 273 ? 16.091 -2.386 0.647 1.00 28.50 265 VAL A CA 1
ATOM 2202 C C . VAL A 1 273 ? 15.181 -1.849 -0.451 1.00 25.40 265 VAL A C 1
ATOM 2203 O O . VAL A 1 273 ? 15.557 -1.808 -1.629 1.00 22.68 265 VAL A O 1
ATOM 2207 N N . ILE A 1 274 ? 13.976 -1.414 -0.080 1.00 25.05 266 ILE A N 1
ATOM 2208 C CA . ILE A 1 274 ? 13.045 -0.853 -1.053 1.00 23.66 266 ILE A CA 1
ATOM 2209 C C . ILE A 1 274 ? 13.637 0.387 -1.711 1.00 24.13 266 ILE A C 1
ATOM 2210 O O . ILE A 1 274 ? 13.625 0.528 -2.940 1.00 22.01 266 ILE A O 1
ATOM 2215 N N . ASP A 1 275 ? 14.165 1.310 -0.897 1.00 25.75 267 ASP A N 1
ATOM 2216 C CA . ASP A 1 275 ? 14.720 2.549 -1.437 1.00 26.52 267 ASP A CA 1
ATOM 2217 C C . ASP A 1 275 ? 15.886 2.268 -2.375 1.00 23.26 267 ASP A C 1
ATOM 2218 O O . ASP A 1 275 ? 16.054 2.952 -3.392 1.00 23.12 267 ASP A O 1
ATOM 2223 N N . GLY A 1 276 ? 16.706 1.270 -2.043 1.00 23.01 268 GLY A N 1
ATOM 2224 C CA . GLY A 1 276 ? 17.824 0.924 -2.906 1.00 23.26 268 GLY A CA 1
ATOM 2225 C C . GLY A 1 276 ? 17.381 0.374 -4.250 1.00 23.23 268 GLY A C 1
ATOM 2226 O O . GLY A 1 276 ? 17.967 0.696 -5.285 1.00 22.89 268 GLY A O 1
ATOM 2227 N N . ILE A 1 277 ? 16.339 -0.458 -4.252 1.00 22.27 269 ILE A N 1
ATOM 2228 C CA . ILE A 1 277 ? 15.825 -0.996 -5.508 1.00 20.62 269 ILE A CA 1
ATOM 2229 C C . ILE A 1 277 ? 15.177 0.105 -6.340 1.00 20.02 269 ILE A C 1
ATOM 2230 O O . ILE A 1 277 ? 15.349 0.160 -7.564 1.00 18.69 269 ILE A O 1
ATOM 2235 N N . VAL A 1 278 ? 14.425 0.999 -5.692 1.00 21.60 270 VAL A N 1
ATOM 2236 C CA . VAL A 1 278 ? 13.835 2.136 -6.396 1.00 20.76 270 VAL A CA 1
ATOM 2237 C C . VAL A 1 278 ? 14.919 2.974 -7.064 1.00 23.15 270 VAL A C 1
ATOM 2238 O O . VAL A 1 278 ? 14.778 3.394 -8.218 1.00 22.93 270 VAL A O 1
ATOM 2242 N N . GLN A 1 279 ? 16.020 3.219 -6.353 1.00 23.08 271 GLN A N 1
ATOM 2243 C CA . GLN A 1 279 ? 17.121 3.980 -6.932 1.00 24.75 271 GLN A CA 1
ATOM 2244 C C . GLN A 1 279 ? 17.746 3.239 -8.114 1.00 22.69 271 GLN A C 1
ATOM 2245 O O . GLN A 1 279 ? 18.101 3.862 -9.124 1.00 22.72 271 GLN A O 1
ATOM 2251 N N . GLU A 1 280 ? 17.855 1.908 -8.025 1.00 21.05 272 GLU A N 1
ATOM 2252 C CA . GLU A 1 280 ? 18.358 1.118 -9.149 1.00 20.88 272 GLU A CA 1
ATOM 2253 C C . GLU A 1 280 ? 17.509 1.339 -10.395 1.00 19.53 272 GLU A C 1
ATOM 2254 O O . GLU A 1 280 ? 18.033 1.491 -11.506 1.00 19.84 272 GLU A O 1
ATOM 2260 N N . PHE A 1 281 ? 16.184 1.328 -10.231 1.00 18.91 273 PHE A N 1
ATOM 2261 C CA . PHE A 1 281 ? 15.305 1.552 -11.370 1.00 18.10 273 PHE A CA 1
ATOM 2262 C C . PHE A 1 281 ? 15.442 2.977 -11.884 1.00 19.42 273 PHE A C 1
ATOM 2263 O O . PHE A 1 281 ? 15.540 3.193 -13.096 1.00 19.78 273 PHE A O 1
ATOM 2271 N N . HIS A 1 282 ? 15.457 3.958 -10.972 1.00 20.50 274 HIS A N 1
ATOM 2272 C CA . HIS A 1 282 ? 15.670 5.352 -11.359 1.00 21.95 274 HIS A CA 1
ATOM 2273 C C . HIS A 1 282 ? 16.910 5.507 -12.243 1.00 21.95 274 HIS A C 1
ATOM 2274 O O . HIS A 1 282 ? 16.857 6.149 -13.297 1.00 23.41 274 HIS A O 1
ATOM 2281 N N . GLN A 1 283 ? 18.032 4.912 -11.835 1.00 21.12 275 GLN A N 1
ATOM 2282 C CA . GLN A 1 283 ? 19.278 5.040 -12.584 1.00 21.79 275 GLN A CA 1
ATOM 2283 C C . GLN A 1 283 ? 19.262 4.318 -13.920 1.00 21.60 275 GLN A C 1
ATOM 2284 O O . GLN A 1 283 ? 20.004 4.713 -14.833 1.00 24.94 275 GLN A O 1
ATOM 2290 N N . VAL A 1 284 ? 18.458 3.261 -14.061 1.00 20.08 276 VAL A N 1
ATOM 2291 C CA . VAL A 1 284 ? 18.529 2.450 -15.276 1.00 18.91 276 VAL A CA 1
ATOM 2292 C C . VAL A 1 284 ? 17.666 2.989 -16.413 1.00 17.96 276 VAL A C 1
ATOM 2293 O O . VAL A 1 284 ? 17.885 2.610 -17.567 1.00 18.79 276 VAL A O 1
ATOM 2297 N N . ILE A 1 285 ? 16.689 3.858 -16.124 1.00 20.12 277 ILE A N 1
ATOM 2298 C CA . ILE A 1 285 ? 15.743 4.275 -17.163 1.00 18.75 277 ILE A CA 1
ATOM 2299 C C . ILE A 1 285 ? 16.427 4.878 -18.383 1.00 18.37 277 ILE A C 1
ATOM 2300 O O . ILE A 1 285 ? 16.070 4.498 -19.511 1.00 18.40 277 ILE A O 1
ATOM 2305 N N . PRO A 1 286 ? 17.395 5.799 -18.255 1.00 20.22 278 PRO A N 1
ATOM 2306 C CA . PRO A 1 286 ? 18.062 6.295 -19.467 1.00 20.49 278 PRO A CA 1
ATOM 2307 C C . PRO A 1 286 ? 18.760 5.202 -20.256 1.00 17.99 278 PRO A C 1
ATOM 2308 O O . PRO A 1 286 ? 18.769 5.255 -21.493 1.00 19.14 278 PRO A O 1
ATOM 2312 N N . LYS A 1 287 ? 19.347 4.205 -19.587 1.00 18.93 279 LYS A N 1
ATOM 2313 C CA . LYS A 1 287 ? 19.932 3.085 -20.318 1.00 18.61 279 LYS A CA 1
ATOM 2314 C C . LYS A 1 287 ? 18.862 2.298 -21.071 1.00 17.97 279 LYS A C 1
ATOM 2315 O O . LYS A 1 287 ? 19.068 1.907 -22.224 1.00 18.71 279 LYS A O 1
ATOM 2321 N N . TRP A 1 288 ? 17.709 2.049 -20.438 1.00 16.64 280 TRP A N 1
ATOM 2322 C CA . TRP A 1 288 ? 16.616 1.392 -21.148 1.00 17.33 280 TRP A CA 1
ATOM 2323 C C . TRP A 1 288 ? 16.175 2.201 -22.361 1.00 17.69 280 TRP A C 1
ATOM 2324 O O . TRP A 1 288 ? 15.907 1.634 -23.419 1.00 17.30 280 TRP A O 1
ATOM 2335 N N . GLN A 1 289 ? 16.059 3.529 -22.217 1.00 18.98 281 GLN A N 1
ATOM 2336 C CA . GLN A 1 289 ? 15.614 4.340 -23.350 1.00 19.12 281 GLN A CA 1
ATOM 2337 C C . GLN A 1 289 ? 16.605 4.256 -24.499 1.00 18.59 281 GLN A C 1
ATOM 2338 O O . GLN A 1 289 ? 16.209 4.173 -25.668 1.00 17.96 281 GLN A O 1
ATOM 2344 N N . GLU A 1 290 ? 17.899 4.274 -24.178 1.00 18.20 282 GLU A N 1
ATOM 2345 C CA . GLU A 1 290 ? 18.919 4.124 -25.207 1.00 18.66 282 GLU A CA 1
ATOM 2346 C C . GLU A 1 290 ? 18.799 2.769 -25.892 1.00 18.06 282 GLU A C 1
ATOM 2347 O O . GLU A 1 290 ? 18.828 2.675 -27.124 1.00 18.09 282 GLU A O 1
ATOM 2353 N N . LEU A 1 291 ? 18.629 1.700 -25.100 1.00 17.32 283 LEU A N 1
ATOM 2354 C CA . LEU A 1 291 ? 18.562 0.357 -25.668 1.00 17.13 283 LEU A CA 1
ATOM 2355 C C . LEU A 1 291 ? 17.336 0.175 -26.554 1.00 17.13 283 LEU A C 1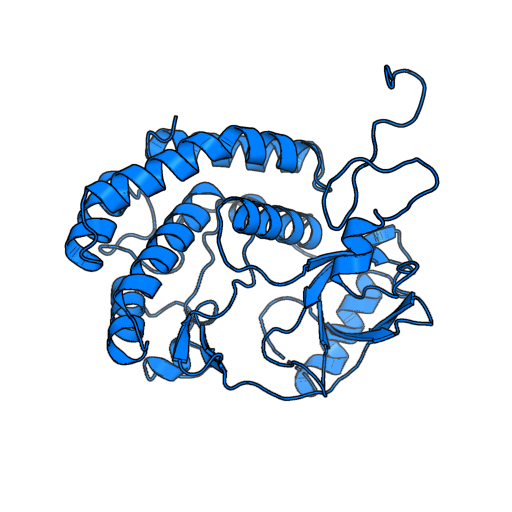
ATOM 2356 O O . LEU A 1 291 ? 17.423 -0.446 -27.622 1.00 16.11 283 LEU A O 1
ATOM 2361 N N . ILE A 1 292 ? 16.182 0.700 -26.130 1.00 17.22 284 ILE A N 1
ATOM 2362 C CA . ILE A 1 292 ? 15.000 0.642 -26.990 1.00 16.75 284 ILE A CA 1
ATOM 2363 C C . ILE A 1 292 ? 15.274 1.334 -28.327 1.00 16.65 284 ILE A C 1
ATOM 2364 O O . ILE A 1 292 ? 14.886 0.841 -29.389 1.00 16.95 284 ILE A O 1
ATOM 2369 N N . GLY A 1 293 ? 15.955 2.486 -28.293 1.00 17.37 285 GLY A N 1
ATO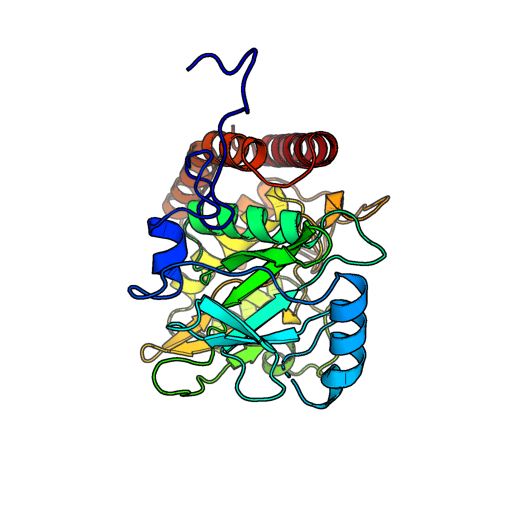M 2370 C CA . GLY A 1 293 ? 16.288 3.181 -29.526 1.00 19.07 285 GLY A CA 1
ATOM 2371 C C . GLY A 1 293 ? 17.263 2.428 -30.408 1.00 19.22 285 GLY A C 1
ATOM 2372 O O . GLY A 1 293 ? 17.273 2.638 -31.626 1.00 20.93 285 GLY A O 1
ATOM 2373 N N . PHE A 1 294 ? 18.084 1.550 -29.821 1.00 17.61 286 PHE A N 1
ATOM 2374 C CA . PHE A 1 294 ? 19.006 0.701 -30.571 1.00 17.47 286 PHE A CA 1
ATOM 2375 C C . PHE A 1 294 ? 18.376 -0.619 -31.010 1.00 17.22 286 PHE A C 1
ATOM 2376 O O . PHE A 1 294 ? 19.040 -1.425 -31.675 1.00 18.08 286 PHE A O 1
ATOM 2384 N N . SER A 1 295 ? 17.117 -0.859 -30.652 1.00 18.16 287 SER A N 1
ATOM 2385 C CA . SER A 1 295 ? 16.519 -2.178 -30.810 1.00 17.73 287 SER A CA 1
ATOM 2386 C C . SER A 1 295 ? 16.069 -2.423 -32.243 1.00 19.28 287 SER A C 1
ATOM 2387 O O . SER A 1 295 ? 16.131 -1.546 -33.106 1.00 17.88 287 SER A O 1
ATOM 2390 N N . PHE A 1 296 ? 15.597 -3.638 -32.498 1.00 16.85 288 PHE A N 1
ATOM 2391 C CA . PHE A 1 296 ? 15.091 -4.021 -33.805 1.00 16.64 288 PHE A CA 1
ATOM 2392 C C . PHE A 1 296 ? 13.600 -3.780 -33.961 1.00 17.77 288 PHE A C 1
ATOM 2393 O O . PHE A 1 296 ? 13.047 -4.089 -35.021 1.00 17.93 288 PHE A O 1
ATOM 2401 N N . LEU A 1 297 ? 12.955 -3.217 -32.946 1.00 17.62 289 LEU A N 1
ATOM 2402 C CA . LEU A 1 297 ? 11.609 -2.692 -33.122 1.00 17.54 289 LEU A CA 1
ATOM 2403 C C . LEU A 1 297 ? 11.621 -1.574 -34.158 1.00 21.86 289 LEU A C 1
ATOM 2404 O O . LEU A 1 297 ? 12.584 -0.807 -34.271 1.00 20.22 289 LEU A O 1
ATOM 2409 N N . SER A 1 298 ? 10.525 -1.466 -34.898 1.00 20.18 290 SER A N 1
ATOM 2410 C CA . SER A 1 298 ? 10.364 -0.329 -35.800 1.00 22.83 290 SER A CA 1
ATOM 2411 C C . SER A 1 298 ? 10.318 0.974 -35.001 1.00 24.56 290 SER A C 1
ATOM 2412 O O . SER A 1 298 ? 10.097 0.987 -33.785 1.00 21.52 290 SER A O 1
ATOM 2415 N N . GLN A 1 299 ? 10.538 2.097 -35.699 1.00 22.23 291 GLN A N 1
ATOM 2416 C CA . GLN A 1 299 ? 10.491 3.394 -35.034 1.00 23.02 291 GLN A CA 1
ATOM 2417 C C . GLN A 1 299 ? 9.154 3.606 -34.337 1.00 23.21 291 GLN A C 1
ATOM 2418 O O . GLN A 1 299 ? 9.099 4.121 -33.213 1.00 21.93 291 GLN A O 1
ATOM 2424 N N . GLU A 1 300 ? 8.063 3.208 -34.993 1.00 25.33 292 GLU A N 1
ATOM 2425 C CA . GLU A 1 300 ? 6.734 3.410 -34.428 1.00 23.94 292 GLU A CA 1
ATOM 2426 C C . GLU A 1 300 ? 6.526 2.565 -33.167 1.00 21.84 292 GLU A C 1
ATOM 2427 O O . GLU A 1 300 ? 5.950 3.038 -32.180 1.00 21.74 292 GLU A O 1
ATOM 2433 N N . MET A 1 301 ? 7.035 1.332 -33.171 1.00 22.41 293 MET A N 1
ATOM 2434 C CA . MET A 1 301 ? 6.919 0.467 -32.000 1.00 20.69 293 MET A CA 1
ATOM 2435 C C . MET A 1 301 ? 7.840 0.929 -30.873 1.00 21.02 293 MET A C 1
ATOM 2436 O O . MET A 1 301 ? 7.476 0.848 -29.693 1.00 19.96 293 MET A O 1
ATOM 2441 N N . GLN A 1 302 ? 9.028 1.443 -31.216 1.00 18.15 294 GLN A N 1
ATOM 2442 C CA . GLN A 1 302 ? 9.889 2.057 -30.208 1.00 18.19 294 GLN A CA 1
ATOM 2443 C C . GLN A 1 302 ? 9.185 3.205 -29.500 1.00 19.40 294 GLN A C 1
ATOM 2444 O O . GLN A 1 302 ? 9.304 3.356 -28.281 1.00 19.53 294 GLN A O 1
ATOM 2450 N N . GLU A 1 303 ? 8.475 4.049 -30.259 1.00 20.38 295 GLU A N 1
ATOM 2451 C CA . GLU A 1 303 ? 7.792 5.186 -29.654 1.00 20.20 295 GLU A CA 1
ATOM 2452 C C . GLU A 1 303 ? 6.688 4.729 -28.708 1.00 18.83 295 GLU A C 1
ATOM 2453 O O . GLU A 1 303 ? 6.497 5.314 -27.635 1.00 21.78 295 GLU A O 1
ATOM 2459 N N . LYS A 1 304 ? 5.938 3.696 -29.101 1.00 20.48 296 LYS A N 1
ATOM 2460 C CA . LYS A 1 304 ? 4.925 3.147 -28.204 1.00 18.63 296 LYS A CA 1
ATOM 2461 C C . LYS A 1 304 ? 5.564 2.603 -26.929 1.00 19.95 296 LYS A C 1
ATOM 2462 O O . LYS A 1 304 ? 5.051 2.821 -25.829 1.00 19.03 296 LYS A O 1
ATOM 2468 N N . TYR A 1 305 ? 6.691 1.897 -27.060 1.00 18.84 297 TYR A N 1
ATOM 2469 C CA . TYR A 1 305 ? 7.369 1.359 -25.882 1.00 17.36 297 TYR A CA 1
ATOM 2470 C C . TYR A 1 305 ? 7.838 2.485 -24.966 1.00 17.99 297 TYR A C 1
ATOM 2471 O O . TYR A 1 305 ? 7.639 2.440 -23.743 1.00 18.99 297 TYR A O 1
ATOM 2480 N N . LEU A 1 306 ? 8.487 3.504 -25.548 1.00 18.08 298 LEU A N 1
ATOM 2481 C CA . LEU A 1 306 ? 9.045 4.590 -24.752 1.00 20.41 298 LEU A CA 1
ATOM 2482 C C . LEU A 1 306 ? 7.945 5.400 -24.083 1.00 20.19 298 LEU A C 1
ATOM 2483 O O . LEU A 1 306 ? 8.081 5.800 -22.922 1.00 20.69 298 LEU A O 1
ATOM 2488 N N . GLU A 1 307 ? 6.843 5.640 -24.797 1.00 21.02 299 GLU A N 1
ATOM 2489 C CA . GLU A 1 307 ? 5.747 6.408 -24.218 1.00 24.00 299 GLU A CA 1
ATOM 2490 C C . GLU A 1 307 ? 5.138 5.673 -23.031 1.00 21.78 299 GLU A C 1
ATOM 2491 O O . GLU A 1 307 ? 4.889 6.273 -2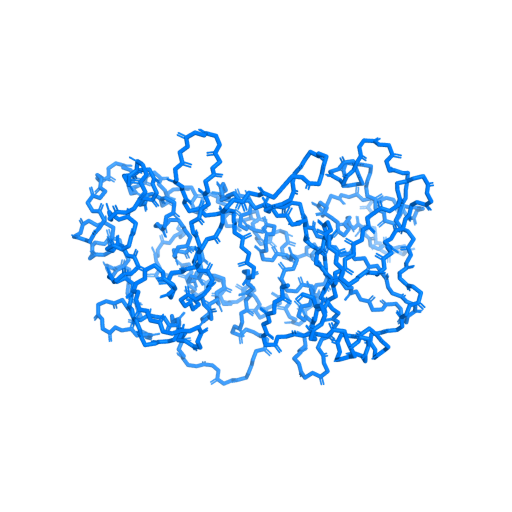1.975 1.00 21.95 299 GLU A O 1
ATOM 2497 N N . LEU A 1 308 ? 4.901 4.367 -23.188 1.00 20.15 300 LEU A N 1
ATOM 2498 C CA . LEU A 1 308 ? 4.337 3.585 -22.091 1.00 18.30 300 LEU A CA 1
ATOM 2499 C C . LEU A 1 308 ? 5.306 3.510 -20.922 1.00 20.47 300 LEU A C 1
ATOM 2500 O O . LEU A 1 308 ? 4.915 3.724 -19.770 1.00 18.96 300 LEU A O 1
ATOM 2505 N N . LEU A 1 309 ? 6.586 3.241 -21.206 1.00 18.37 301 LEU A N 1
ATOM 2506 C CA . LEU A 1 309 ? 7.584 3.213 -20.142 1.00 18.92 301 LEU A CA 1
ATOM 2507 C C . LEU A 1 309 ? 7.588 4.516 -19.351 1.00 21.20 301 LEU A C 1
ATOM 2508 O O . LEU A 1 309 ? 7.620 4.508 -18.116 1.00 21.29 301 LEU A O 1
ATOM 2513 N N . GLU A 1 310 ? 7.552 5.653 -20.044 1.00 21.35 302 GLU A N 1
ATOM 2514 C CA . GLU A 1 310 ? 7.594 6.918 -19.321 1.00 23.79 302 GLU A CA 1
ATOM 2515 C C . GLU A 1 310 ? 6.332 7.151 -18.494 1.00 22.82 302 GLU A C 1
ATOM 2516 O O . GLU A 1 310 ? 6.414 7.663 -17.372 1.00 22.80 302 GLU A O 1
ATOM 2522 N N . GLN A 1 311 ? 5.167 6.761 -19.017 1.00 21.40 303 GLN A N 1
ATOM 2523 C CA . GLN A 1 311 ? 3.932 6.853 -18.241 1.00 22.36 303 GLN A CA 1
ATOM 2524 C C . GLN A 1 311 ? 4.021 6.025 -16.967 1.00 21.43 303 GLN A C 1
ATOM 2525 O O . GLN A 1 311 ? 3.656 6.489 -15.881 1.00 22.38 303 GLN A O 1
ATOM 2531 N N . ARG A 1 312 ? 4.490 4.778 -17.088 1.00 20.18 304 ARG A N 1
ATOM 2532 C CA . ARG A 1 312 ? 4.561 3.909 -15.918 1.00 18.56 304 ARG A CA 1
ATOM 2533 C C . ARG A 1 312 ? 5.594 4.417 -14.919 1.00 20.10 304 ARG A C 1
ATOM 2534 O O . ARG A 1 312 ? 5.390 4.333 -13.702 1.00 20.34 304 ARG A O 1
ATOM 2542 N N . CYS A 1 313 ? 6.711 4.957 -15.417 1.00 20.03 305 CYS A N 1
ATOM 2543 C CA . CYS A 1 313 ? 7.716 5.531 -14.528 1.00 19.51 305 CYS A CA 1
ATOM 2544 C C . CYS A 1 313 ? 7.159 6.719 -13.750 1.00 24.00 305 CYS A C 1
ATOM 2545 O O . CYS A 1 313 ? 7.464 6.892 -12.563 1.00 23.59 305 CYS A O 1
ATOM 2548 N N . LYS A 1 314 ? 6.378 7.575 -14.417 1.00 24.16 306 LYS A N 1
ATOM 2549 C CA . LYS A 1 314 ? 5.780 8.713 -13.721 1.00 26.63 306 LYS A CA 1
ATOM 2550 C C . LYS A 1 314 ? 4.852 8.251 -12.608 1.00 28.09 306 LYS A C 1
ATOM 2551 O O . LYS A 1 314 ? 4.832 8.841 -11.520 1.00 27.16 306 LYS A O 1
ATOM 2557 N N . ARG A 1 315 ? 4.089 7.182 -12.856 1.00 25.44 307 ARG A N 1
ATOM 2558 C CA . ARG A 1 315 ? 3.146 6.694 -11.857 1.00 25.60 307 ARG A CA 1
ATOM 2559 C C . ARG A 1 315 ? 3.846 6.192 -10.602 1.00 25.80 307 ARG A C 1
ATOM 2560 O O . ARG A 1 315 ? 3.288 6.285 -9.504 1.00 26.00 307 ARG A O 1
ATOM 2568 N N . LEU A 1 316 ? 5.063 5.672 -10.735 1.00 23.40 308 LEU A N 1
ATOM 2569 C CA . LEU A 1 316 ? 5.825 5.200 -9.588 1.00 24.63 308 LEU A CA 1
ATOM 2570 C C . LEU A 1 316 ? 6.803 6.239 -9.054 1.00 26.95 308 LEU A C 1
ATOM 2571 O O . LEU A 1 316 ? 7.529 5.947 -8.099 1.00 26.18 308 LEU A O 1
ATOM 2576 N N . ASN A 1 317 ? 6.837 7.436 -9.649 1.00 26.50 309 ASN A N 1
ATOM 2577 C CA . ASN A 1 317 ? 7.772 8.504 -9.271 1.00 30.06 309 ASN A CA 1
ATOM 2578 C C . ASN A 1 317 ? 9.229 8.084 -9.438 1.00 28.07 309 ASN A C 1
ATOM 2579 O O . ASN A 1 317 ? 10.111 8.557 -8.715 1.00 29.89 309 ASN A O 1
ATOM 2584 N N . PHE A 1 318 ? 9.495 7.196 -10.391 1.00 26.29 310 PHE A N 1
ATOM 2585 C CA . PHE A 1 318 ? 10.841 6.679 -10.596 1.00 27.63 310 PHE A CA 1
ATOM 2586 C C . PHE A 1 318 ? 11.763 7.674 -11.293 1.00 33.74 310 PHE A C 1
ATOM 2587 O O . PHE A 1 318 ? 12.951 7.379 -11.465 1.00 31.28 310 PHE A O 1
ATOM 2595 N N . PHE A 1 319 ? 11.260 8.842 -11.683 1.00 36.15 311 PHE A N 1
ATOM 2596 C CA . PHE A 1 319 ? 12.130 9.933 -12.111 1.00 37.61 311 PHE A CA 1
ATOM 2597 C C . PHE A 1 319 ? 12.545 10.770 -10.903 1.00 35.85 311 PHE A C 1
ATOM 2598 O O . PHE A 1 319 ? 13.320 11.720 -11.030 1.00 41.96 311 PHE A O 1
#

Nearest PDB structures (foldseek):
  7wcf-assembly1_A  TM=1.003E+00  e=1.059E-67  Legionella pneumophila subsp. pneumophila str. Philadelphia 1
  7vkc-assembly1_A  TM=9.792E-01  e=3.962E-62  Legionella pneumophila subsp. pneumophila str. Philadelphia 1
  7vkb-assembly1_A  TM=9.808E-01  e=1.017E-45  Legionella pneumophila subsp. pneumophila str. Philadelphia 1
  4pu3-assembly1_B  TM=7.352E-01  e=5.782E-15  Shewanella oneidensis MR-1
  4pu4-assembly1_B  TM=7.345E-01  e=1.410E-14  Shewanella oneidensis MR-1

Foldseek 3Di:
DPCPPHHDFAAAQFQGDTDDPPDNHDLVLQCLVPPQADAEAAAAADLVRQQVVQVVQVVQAPDDDARKFFWDAPRVVRYTDTDNYLGFKIKGGDDPQWPPFQLQQSLLLVLCVLLPAFAFRKGWGAHPVRGIIIMGGDPQQDDPRHGWDKDFQCVQLVHDPPAWQPAAVLSVLVSLVVFWPDSLVQLLNVLLVVLSLLLQQVQRCTRRQWMWTCPPNTIHTDGGDDRGNVDLRDPPDAFRHSHYQVNGRHPDALCSSQPCRQPVRSNHDNVSSVVSLQSLLVCLVVSLVSLVSTPDDPVSSVVRNVSNVVSCVRNVSD

Secondary structure (DSSP, 8-state):
---SSSPPPEE-TTT--EE-TT-SS-HHHHHHH-TT----PPBSS-HHHHHHHHHHHGGG----SS--EEEEEETTTTEEEEESSS-SEEEEPPPSSSTTHHHHHHHHHHHHHHTT-----EEEEEBTTS-EEEEEE-TTEETTTEEPPEEEHHHHTT--TT-SSS--HHHHHHHHHHH-SSHHHHHHHHHHHHHHHHHTT-----GGG-EEEEETTEEEEPPP-----HHHHSSS---S-SS-BTTBSSS--HHIIIIIIIIIIT---HHHHHHHHHHHHHHHHHHHHHHHTSSS-HHHHHHHHHHHHHHHHHTT--